Protein AF-A0A6A6ZDK9-F1 (afdb_monomer_lite)

Sequence (244 aa):
STIVAPPSGSQVYQTTAVPALPTQSGSIKDCGRYHLVVDGNTCNLVCLIYSITFSALCKLNTYVNNGCTNIWLKSSVCVGQVTAQAVSKDGSCGPKAEGAICMGSGVGSCCSVSGYCGNTVDHYSPGACYSGACTRSATSTLDGSCGPNAGGLTCNNPRFGLCCSIYGYCSNGTSFCGAGNYYSGACNADIGGPSITGKCGPLFQGNKTCAGTQFGACCSQYGYCGNGDDYCKGANCYSGFCTK

Structure (mmCIF, N/CA/C/O backbone):
data_AF-A0A6A6ZDK9-F1
#
_entry.id   AF-A0A6A6ZDK9-F1
#
loop_
_atom_site.group_PDB
_atom_site.id
_atom_site.type_symbol
_atom_site.label_atom_id
_atom_site.label_alt_id
_atom_site.label_comp_id
_atom_site.label_asym_id
_atom_site.label_entity_id
_atom_site.label_seq_id
_atom_site.pdbx_PDB_ins_code
_atom_site.Cartn_x
_atom_site.Cartn_y
_atom_site.Cartn_z
_atom_site.occupancy
_atom_site.B_iso_or_equiv
_atom_site.auth_seq_id
_atom_site.auth_comp_id
_atom_site.auth_asym_id
_atom_site.auth_atom_id
_atom_site.pdbx_PDB_model_num
ATOM 1 N N . SER A 1 1 ? -14.309 -26.736 1.813 1.00 36.84 1 SER A N 1
ATOM 2 C CA . SER A 1 1 ? -14.092 -25.502 2.590 1.00 36.84 1 SER A CA 1
ATOM 3 C C . SER A 1 1 ? -12.619 -25.373 2.903 1.00 36.84 1 SER A C 1
ATOM 5 O O . SER A 1 1 ? -12.088 -26.222 3.606 1.00 36.84 1 SER A O 1
ATOM 7 N N . THR A 1 2 ? -11.938 -24.395 2.313 1.00 27.28 2 THR A N 1
ATOM 8 C CA . THR A 1 2 ? -10.495 -24.206 2.509 1.00 27.28 2 THR A CA 1
ATOM 9 C C . THR A 1 2 ? -10.279 -23.486 3.833 1.00 27.28 2 THR A C 1
ATOM 11 O O . THR A 1 2 ? -10.649 -22.325 3.980 1.00 27.28 2 THR A O 1
ATOM 14 N N . ILE A 1 3 ? -9.741 -24.202 4.816 1.00 31.94 3 ILE A N 1
ATOM 15 C CA . ILE A 1 3 ? -9.418 -23.662 6.135 1.00 31.94 3 ILE A CA 1
ATOM 16 C C . ILE A 1 3 ? -8.044 -23.001 5.999 1.00 31.94 3 ILE A C 1
ATOM 18 O O . ILE A 1 3 ? -7.025 -23.686 5.957 1.00 31.94 3 ILE A O 1
ATOM 22 N N . VAL A 1 4 ? -8.014 -21.679 5.841 1.00 31.92 4 VAL A N 1
ATOM 23 C CA . VAL A 1 4 ? -6.762 -20.915 5.884 1.00 31.92 4 VAL A CA 1
ATOM 24 C C . VAL A 1 4 ? -6.457 -20.656 7.355 1.00 31.92 4 VAL A C 1
ATOM 26 O O . VAL A 1 4 ? -7.205 -19.947 8.025 1.00 31.92 4 VAL A O 1
ATOM 29 N N . ALA A 1 5 ? -5.397 -21.276 7.874 1.00 28.41 5 ALA A N 1
ATOM 30 C CA . ALA A 1 5 ? -4.905 -20.985 9.216 1.00 28.41 5 ALA A CA 1
ATOM 31 C C . ALA A 1 5 ? -4.478 -19.503 9.303 1.00 28.41 5 ALA A C 1
ATOM 33 O O . ALA A 1 5 ? -3.859 -19.000 8.359 1.00 28.41 5 ALA A O 1
ATOM 34 N N . PRO A 1 6 ? -4.791 -18.787 10.399 1.00 35.41 6 PRO A N 1
ATOM 35 C CA . PRO A 1 6 ? -4.375 -17.402 10.548 1.00 35.41 6 PRO A CA 1
ATOM 36 C C . PRO A 1 6 ? -2.848 -17.320 10.724 1.00 35.41 6 PRO A C 1
ATOM 38 O O . PRO A 1 6 ? -2.261 -18.179 11.384 1.00 35.41 6 PRO A O 1
ATOM 41 N N . PRO A 1 7 ? -2.180 -16.297 10.159 1.00 36.22 7 PRO A N 1
ATOM 42 C CA . PRO A 1 7 ? -0.762 -16.066 10.405 1.00 36.22 7 PRO A CA 1
ATOM 43 C C . PRO A 1 7 ? -0.541 -15.746 11.891 1.00 36.22 7 PRO A C 1
ATOM 45 O O . PRO A 1 7 ? -1.196 -14.860 12.436 1.00 36.22 7 PRO A O 1
ATOM 48 N N . SER A 1 8 ? 0.395 -16.449 12.537 1.00 34.38 8 SER A N 1
ATOM 49 C CA . SER A 1 8 ? 0.760 -16.325 13.963 1.00 34.38 8 SER A CA 1
ATOM 50 C C . SER A 1 8 ? 1.490 -15.020 14.334 1.00 34.38 8 SER A C 1
ATOM 52 O O . SER A 1 8 ? 2.360 -15.016 15.201 1.00 34.38 8 SER A O 1
ATOM 54 N N . GLY A 1 9 ? 1.160 -13.902 13.688 1.00 45.41 9 GLY A N 1
ATOM 55 C CA . GLY A 1 9 ? 1.644 -12.570 14.045 1.00 45.41 9 GLY A CA 1
ATOM 56 C C . GLY A 1 9 ? 0.498 -11.721 14.585 1.00 45.41 9 GLY A C 1
ATOM 57 O O . GLY A 1 9 ? -0.571 -11.675 13.977 1.00 45.41 9 GLY A O 1
ATOM 58 N N . SER A 1 10 ? 0.713 -11.031 15.707 1.00 53.19 10 SER A N 1
ATOM 59 C CA . SER A 1 10 ? -0.213 -9.992 16.173 1.00 53.19 10 SER A CA 1
ATOM 60 C C . SER A 1 10 ? -0.356 -8.946 15.061 1.00 53.19 10 SER A C 1
ATOM 62 O O . SER A 1 10 ? 0.631 -8.321 14.673 1.00 53.19 10 SER A O 1
ATOM 64 N N . GLN A 1 11 ? -1.544 -8.813 14.466 1.00 62.31 11 GLN A N 1
ATOM 65 C CA . GLN A 1 11 ? -1.753 -7.873 13.364 1.00 62.31 11 GLN A CA 1
ATOM 66 C C . GLN A 1 11 ? -1.730 -6.447 13.914 1.00 62.31 11 GLN A C 1
ATOM 68 O O . GLN A 1 11 ? -2.644 -6.037 14.626 1.00 62.31 11 GLN A O 1
ATOM 73 N N . VAL A 1 12 ? -0.672 -5.701 13.595 1.00 68.19 12 VAL A N 1
ATOM 74 C CA . VAL A 1 12 ? -0.494 -4.320 14.054 1.00 68.19 12 VAL A CA 1
ATOM 75 C C . VAL A 1 12 ? -1.119 -3.362 13.046 1.00 68.19 12 VAL A C 1
ATOM 77 O O . VAL A 1 12 ? -0.741 -3.343 11.873 1.00 68.19 12 VAL A O 1
ATOM 80 N N . TYR A 1 13 ? -2.058 -2.538 13.507 1.00 76.00 13 TYR A N 1
ATOM 81 C CA . TYR A 1 13 ? -2.690 -1.509 12.686 1.00 76.00 13 TYR A CA 1
ATOM 82 C C . TYR A 1 13 ? -2.127 -0.138 13.044 1.00 76.00 13 TYR A C 1
ATOM 84 O O . TYR A 1 13 ? -2.290 0.328 14.168 1.00 76.00 13 TYR A O 1
ATOM 92 N N . GLN A 1 14 ? -1.467 0.501 12.076 1.00 69.38 14 GLN A N 1
ATOM 93 C CA . GLN A 1 14 ? -0.715 1.743 12.293 1.00 69.38 14 GLN A CA 1
ATOM 94 C C . GLN A 1 14 ? -1.499 3.015 11.947 1.00 69.38 14 GLN A C 1
ATOM 96 O O . GLN A 1 14 ? -1.061 4.125 12.240 1.00 69.38 14 GLN A O 1
ATOM 101 N N . THR A 1 15 ? -2.642 2.880 11.285 1.00 70.94 15 THR A N 1
ATOM 102 C CA . THR A 1 15 ? -3.484 4.000 10.857 1.00 70.94 15 THR A CA 1
ATOM 103 C C . THR A 1 15 ? -4.942 3.611 10.984 1.00 70.94 15 THR A C 1
ATOM 105 O O . THR A 1 15 ? -5.286 2.446 10.782 1.00 70.94 15 THR A O 1
ATOM 108 N N . THR A 1 16 ? -5.797 4.589 11.267 1.00 82.19 16 THR A N 1
ATOM 109 C CA . THR A 1 16 ? -7.246 4.395 11.243 1.00 82.19 16 THR A CA 1
ATOM 110 C C . THR A 1 16 ? -7.692 4.020 9.831 1.00 82.19 16 THR A C 1
ATOM 112 O O . THR A 1 16 ? -7.331 4.687 8.861 1.00 82.19 16 THR A O 1
ATOM 115 N N . ALA A 1 17 ? -8.467 2.948 9.712 1.00 82.62 17 ALA A N 1
ATOM 116 C CA . ALA A 1 17 ? -9.076 2.526 8.463 1.00 82.62 17 ALA A CA 1
ATOM 117 C C . ALA A 1 17 ? -10.326 3.360 8.155 1.00 82.62 17 ALA A C 1
ATOM 119 O O . ALA A 1 17 ? -11.018 3.837 9.055 1.00 82.62 17 ALA A O 1
ATOM 120 N N . VAL A 1 18 ? -10.651 3.487 6.869 1.00 85.94 18 VAL A N 1
ATOM 121 C CA . VAL A 1 18 ? -11.954 3.994 6.426 1.00 85.94 18 VAL A CA 1
ATOM 122 C C . VAL A 1 18 ? -12.875 2.787 6.228 1.00 85.94 18 VAL A C 1
ATOM 124 O O . VAL A 1 18 ? -12.494 1.853 5.518 1.00 85.94 18 VAL A O 1
ATOM 127 N N . PRO A 1 19 ? -14.055 2.743 6.865 1.00 87.50 19 PRO A N 1
ATOM 128 C CA . PRO A 1 19 ? -14.978 1.631 6.694 1.00 87.50 19 PRO A CA 1
ATOM 129 C C . PRO A 1 19 ? -15.592 1.656 5.286 1.00 87.50 19 PRO A C 1
ATOM 131 O O . PRO A 1 19 ? -15.924 2.717 4.763 1.00 87.50 19 PRO A O 1
ATOM 134 N N . ALA A 1 20 ? -15.756 0.482 4.668 1.00 81.62 20 ALA A N 1
ATOM 135 C CA . ALA A 1 20 ? -16.312 0.369 3.315 1.00 81.62 20 ALA A CA 1
ATOM 136 C C . ALA A 1 20 ? -17.826 0.650 3.264 1.00 81.62 20 ALA A C 1
ATOM 138 O O . ALA A 1 20 ? -18.348 1.060 2.232 1.00 81.62 20 ALA A O 1
ATOM 139 N N . LEU A 1 21 ? -18.525 0.424 4.380 1.00 88.69 21 LEU A N 1
ATOM 140 C CA . LEU A 1 21 ? -19.940 0.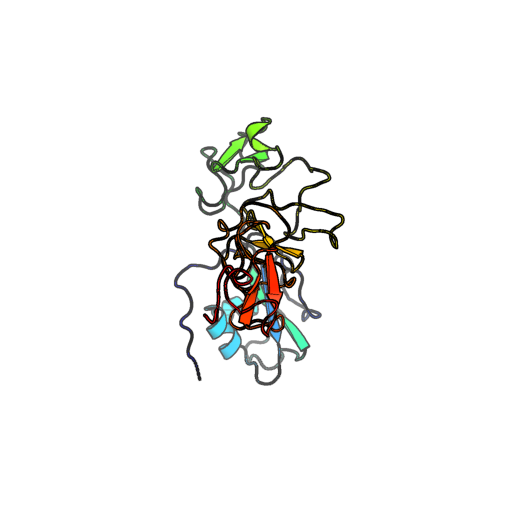735 4.586 1.00 88.69 21 LEU A CA 1
ATOM 141 C C . LEU A 1 21 ? -20.115 1.474 5.917 1.00 88.69 21 LEU A C 1
ATOM 143 O O . LEU A 1 21 ? -19.208 1.425 6.749 1.00 88.69 21 LEU A O 1
ATOM 147 N N . PRO A 1 22 ? -21.269 2.119 6.163 1.00 92.25 22 PRO A N 1
ATOM 148 C CA . PRO A 1 22 ? -21.540 2.747 7.449 1.00 92.25 22 PRO A CA 1
ATOM 149 C C . PRO A 1 22 ? -21.281 1.792 8.618 1.00 92.25 22 PRO A C 1
ATOM 151 O O . PRO A 1 22 ? -21.601 0.599 8.565 1.00 92.25 22 PRO A O 1
ATOM 154 N N . THR A 1 23 ? -20.676 2.319 9.677 1.00 92.81 23 THR A N 1
ATOM 155 C CA . THR A 1 23 ? -20.479 1.575 10.917 1.00 92.81 23 THR A CA 1
ATOM 156 C C . THR A 1 23 ? -21.742 1.633 11.761 1.00 92.81 23 THR A C 1
ATOM 158 O O . THR A 1 23 ? -22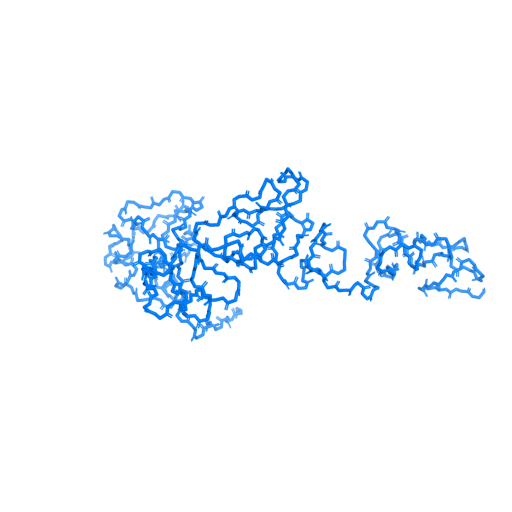.495 2.610 11.732 1.00 92.81 23 THR A O 1
ATOM 161 N N . GLN A 1 24 ? -21.981 0.579 12.537 1.00 87.38 24 GLN A N 1
ATOM 162 C CA . GLN A 1 24 ? -22.938 0.662 13.635 1.00 87.38 24 GLN A CA 1
ATOM 163 C C . GLN A 1 24 ? -22.488 1.709 14.654 1.00 87.38 24 GLN A C 1
ATOM 165 O O . GLN A 1 24 ? -21.289 1.947 14.843 1.00 87.38 24 GLN A O 1
ATOM 170 N N . SER A 1 25 ? -23.458 2.303 15.353 1.00 90.25 25 SER A N 1
ATOM 171 C CA . SER A 1 25 ? -23.170 3.141 16.516 1.00 90.25 25 SER A CA 1
ATOM 172 C C . SER A 1 25 ? -22.254 2.395 17.494 1.00 90.25 25 SER A C 1
ATOM 174 O O . SER A 1 25 ? -22.304 1.175 17.600 1.00 90.25 25 SER A O 1
ATOM 176 N N . GLY A 1 26 ? -21.379 3.115 18.194 1.00 90.44 26 GLY A N 1
ATOM 177 C CA . GLY A 1 26 ? -20.489 2.508 19.190 1.00 90.44 26 GLY A CA 1
ATOM 178 C C . GLY A 1 26 ? -19.212 1.856 18.647 1.00 90.44 26 GLY A C 1
ATOM 179 O O . GLY A 1 26 ? -18.406 1.388 19.448 1.00 90.44 26 GLY A O 1
ATOM 180 N N . SER A 1 27 ? -18.968 1.852 17.332 1.00 94.19 27 SER A N 1
ATOM 181 C CA . SER A 1 27 ? -17.625 1.555 16.807 1.00 94.19 27 SER A CA 1
ATOM 182 C C . SER A 1 27 ? -16.612 2.593 17.304 1.00 94.19 27 SER A C 1
ATOM 184 O O . SER A 1 27 ? -16.887 3.796 17.284 1.00 94.19 27 SER A O 1
ATOM 186 N N . ILE A 1 28 ? -15.425 2.143 17.713 1.00 93.38 28 ILE A N 1
ATOM 187 C CA . ILE A 1 28 ? -14.327 3.037 18.104 1.00 93.38 28 ILE A CA 1
ATOM 188 C C . ILE A 1 28 ? -13.872 3.927 16.936 1.00 93.38 28 ILE A C 1
ATOM 190 O O . ILE A 1 28 ? -13.991 3.558 15.764 1.00 93.38 28 ILE A O 1
ATOM 194 N N . LYS A 1 29 ? -13.333 5.111 17.259 1.00 89.44 29 LYS A N 1
ATOM 195 C CA . LYS A 1 29 ? -12.853 6.079 16.256 1.00 89.44 29 LYS A CA 1
ATOM 196 C C . LYS A 1 29 ? -11.516 5.671 15.643 1.00 89.44 29 LYS A C 1
ATOM 198 O O . LYS A 1 29 ? -11.285 5.904 14.465 1.00 89.44 29 LYS A O 1
ATOM 203 N N . ASP A 1 30 ? -10.644 5.067 16.434 1.00 89.56 30 ASP A N 1
ATOM 204 C CA . ASP A 1 30 ? -9.304 4.603 16.083 1.00 89.56 30 ASP A CA 1
ATOM 205 C C . ASP A 1 30 ? -9.319 3.128 15.662 1.00 89.56 30 ASP A C 1
ATOM 207 O O . ASP A 1 30 ? -8.475 2.326 16.057 1.00 89.56 30 ASP A O 1
ATOM 211 N N . CYS A 1 31 ? -10.304 2.751 14.847 1.00 91.94 31 CYS A N 1
ATOM 212 C CA . CYS A 1 31 ? -10.354 1.415 14.284 1.00 91.94 31 CYS A CA 1
ATOM 213 C C . CYS A 1 31 ? -9.317 1.261 13.167 1.00 91.94 31 CYS A C 1
ATOM 215 O O . CYS A 1 31 ? -9.397 1.925 12.138 1.00 91.94 31 CYS A O 1
ATOM 217 N N . GLY A 1 32 ? -8.362 0.359 13.349 1.00 89.31 32 GLY A N 1
ATOM 218 C CA . GLY A 1 32 ? -7.336 0.022 12.371 1.00 89.31 32 GLY A CA 1
ATOM 219 C C . GLY A 1 32 ? -7.781 -0.989 11.311 1.00 89.31 32 GLY A C 1
ATOM 220 O O . GLY A 1 32 ? -7.164 -1.074 10.250 1.00 89.31 32 GLY A O 1
ATOM 221 N N . ARG A 1 33 ? -8.863 -1.741 11.562 1.00 91.12 33 ARG A N 1
ATOM 222 C CA . ARG A 1 33 ? -9.447 -2.666 10.582 1.00 91.12 33 ARG A CA 1
ATOM 223 C C . ARG A 1 33 ? -10.939 -2.864 10.776 1.00 91.12 33 ARG A C 1
ATOM 225 O O . ARG A 1 33 ? -11.385 -3.224 11.862 1.00 91.12 33 ARG A O 1
ATOM 232 N N . TYR A 1 34 ? -11.679 -2.743 9.678 1.00 93.38 34 TYR A N 1
ATOM 233 C CA . TYR A 1 34 ? -13.098 -3.067 9.612 1.00 93.38 34 TYR A CA 1
ATOM 234 C C . TYR A 1 34 ? -13.346 -4.416 8.936 1.00 93.38 34 TYR A C 1
ATOM 236 O O . TYR A 1 34 ? -12.640 -4.807 8.005 1.00 93.38 34 TYR A O 1
ATOM 244 N N . HIS A 1 35 ? -14.387 -5.100 9.394 1.00 93.31 35 HIS A N 1
ATOM 245 C CA . HIS A 1 35 ? -14.996 -6.241 8.733 1.00 93.31 35 HIS A CA 1
ATOM 246 C C . HIS A 1 35 ? -16.348 -5.834 8.147 1.00 93.31 35 HIS A C 1
ATOM 248 O O . HIS A 1 35 ? -17.165 -5.229 8.842 1.00 93.31 35 HIS A O 1
ATOM 254 N N . LEU A 1 36 ? -16.576 -6.177 6.881 1.00 93.50 36 LEU A N 1
ATOM 255 C CA . LEU A 1 36 ? -17.849 -5.974 6.200 1.00 93.50 36 LEU A CA 1
ATOM 256 C C . LEU A 1 36 ? -18.816 -7.100 6.578 1.00 93.50 36 LEU A C 1
ATOM 258 O O . LEU A 1 36 ? -18.589 -8.246 6.202 1.00 93.50 36 LEU A O 1
ATOM 262 N N . VAL A 1 37 ? -19.901 -6.762 7.270 1.00 92.19 37 VAL A N 1
ATOM 263 C CA . VAL A 1 37 ? -20.923 -7.724 7.687 1.00 92.19 37 VAL A CA 1
ATOM 264 C C . VAL A 1 37 ? -21.805 -8.098 6.496 1.00 92.19 37 VAL A C 1
ATOM 266 O O . VAL A 1 37 ? -22.558 -7.269 5.970 1.00 92.19 37 VAL A O 1
ATOM 269 N N . VAL A 1 38 ? -21.730 -9.365 6.095 1.00 90.88 38 VAL A N 1
ATOM 270 C CA . VAL A 1 38 ? -22.559 -9.979 5.048 1.00 90.88 38 VAL A CA 1
ATOM 271 C C . VAL A 1 38 ? -23.522 -11.013 5.635 1.00 90.88 38 VAL A C 1
ATOM 273 O O . VAL A 1 38 ? -23.449 -11.350 6.819 1.00 90.88 38 VAL A O 1
ATOM 276 N N . ASP A 1 39 ? -24.446 -11.504 4.808 1.00 90.94 39 ASP A N 1
ATOM 277 C CA . ASP A 1 39 ? -25.413 -12.519 5.227 1.00 90.94 39 ASP A CA 1
ATOM 278 C C . ASP A 1 39 ? -24.716 -13.788 5.749 1.00 90.94 39 ASP A C 1
ATOM 280 O O . ASP A 1 39 ? -23.690 -14.220 5.219 1.00 90.94 39 ASP A O 1
ATOM 284 N N . GLY A 1 40 ? -25.240 -14.345 6.841 1.00 86.31 40 GLY A N 1
ATOM 285 C CA . GLY A 1 40 ? -24.643 -15.484 7.546 1.00 86.31 40 GLY A CA 1
ATOM 286 C C . GLY A 1 40 ? -23.453 -15.162 8.465 1.00 86.31 40 GLY A C 1
ATOM 287 O O . GLY A 1 40 ? -22.907 -16.074 9.090 1.00 86.31 40 GLY A O 1
ATOM 288 N N . ASN A 1 41 ? -23.028 -13.900 8.601 1.00 89.81 41 ASN A N 1
ATOM 289 C CA . ASN A 1 41 ? -22.027 -13.540 9.608 1.00 89.81 41 ASN A CA 1
ATOM 290 C C . ASN A 1 41 ? -22.599 -13.594 11.028 1.00 89.81 41 ASN A C 1
ATOM 292 O O . ASN A 1 41 ? -23.675 -13.083 11.318 1.00 89.81 41 ASN A O 1
ATOM 296 N N . THR A 1 42 ? -21.817 -14.176 11.933 1.00 91.38 42 THR A N 1
ATOM 297 C CA . THR A 1 42 ? -22.049 -14.165 13.382 1.00 91.38 42 THR A CA 1
ATOM 298 C C . THR A 1 42 ? -20.815 -13.587 14.069 1.00 91.38 42 THR A C 1
ATOM 300 O O . THR A 1 42 ? -19.717 -13.679 13.517 1.00 91.38 42 THR A O 1
ATOM 303 N N . CYS A 1 43 ? -20.934 -13.034 15.282 1.00 91.44 43 CYS A N 1
ATOM 304 C CA . CYS A 1 43 ? -19.750 -12.518 15.988 1.00 91.44 43 CYS A CA 1
ATOM 305 C C . CYS A 1 43 ? -18.704 -13.600 16.202 1.00 91.44 43 CYS A C 1
ATOM 307 O O . CYS A 1 43 ? -17.525 -13.309 16.077 1.00 91.44 43 CYS A O 1
ATOM 309 N N . ASN A 1 44 ? -19.111 -14.845 16.464 1.00 89.69 44 ASN A N 1
ATOM 310 C CA . ASN A 1 44 ? -18.165 -15.948 16.615 1.00 89.69 44 ASN A CA 1
ATOM 311 C C . ASN A 1 44 ? -17.363 -16.178 15.332 1.00 89.69 44 ASN A C 1
ATOM 313 O O . ASN A 1 44 ? -16.147 -16.334 15.403 1.00 89.69 44 ASN A O 1
ATOM 317 N N . LEU A 1 45 ? -18.012 -16.138 14.163 1.00 90.38 45 LEU A N 1
ATOM 318 C CA . LEU A 1 45 ? -17.311 -16.242 12.884 1.00 90.38 45 LEU A CA 1
ATOM 319 C C . LEU A 1 45 ? -16.336 -15.073 12.685 1.00 90.38 45 LEU A C 1
ATOM 321 O O . LEU A 1 45 ? -15.185 -15.295 12.323 1.00 90.38 45 LEU A O 1
ATOM 325 N N . VAL A 1 46 ? -16.769 -13.842 12.968 1.00 91.25 46 VAL A N 1
ATOM 326 C CA . VAL A 1 46 ? -15.914 -12.648 12.871 1.00 91.25 46 VAL A CA 1
ATOM 327 C C . VAL A 1 46 ? -14.715 -12.764 13.819 1.00 91.25 46 VAL A C 1
ATOM 329 O O . VAL A 1 46 ? -13.573 -12.602 13.398 1.00 91.25 46 VAL A O 1
ATOM 332 N N . CYS A 1 47 ? -14.951 -13.115 15.082 1.00 90.44 47 CYS A N 1
ATOM 333 C CA . CYS A 1 47 ? -13.917 -13.344 16.086 1.00 90.44 47 CYS A CA 1
ATOM 334 C C . CYS A 1 47 ? -12.890 -14.388 15.635 1.00 90.44 47 CYS A C 1
ATOM 336 O O . CYS A 1 47 ? -11.693 -14.156 15.783 1.00 90.44 47 CYS A O 1
ATOM 338 N N . LEU A 1 48 ? -13.344 -15.495 15.039 1.00 88.12 48 LEU A N 1
ATOM 339 C CA . LEU A 1 48 ? -12.472 -16.542 14.503 1.00 88.12 48 LEU A CA 1
ATOM 340 C C . LEU A 1 48 ? -11.620 -16.052 13.326 1.00 88.12 48 LEU A C 1
ATOM 342 O O . LEU A 1 48 ? -10.431 -16.346 13.285 1.00 88.12 48 LEU A O 1
ATOM 346 N N . ILE A 1 49 ? -12.195 -15.284 12.394 1.00 85.81 49 ILE A N 1
ATOM 347 C CA . ILE A 1 49 ? -11.474 -14.756 11.221 1.00 85.81 49 ILE A CA 1
ATOM 348 C C . ILE A 1 49 ? -10.312 -13.844 11.638 1.00 85.81 49 ILE A C 1
ATOM 350 O O . ILE A 1 49 ? -9.254 -13.860 11.008 1.00 85.81 49 ILE A O 1
ATOM 354 N N . TYR A 1 50 ? -10.510 -13.038 12.682 1.00 86.56 50 TYR A N 1
ATOM 355 C CA . TYR A 1 50 ? -9.534 -12.037 13.123 1.00 86.56 50 TYR A CA 1
ATOM 356 C C . TYR A 1 50 ? -8.752 -12.442 14.373 1.00 86.56 50 TYR A C 1
ATOM 358 O O . TYR A 1 50 ? -7.957 -11.645 14.866 1.00 86.56 50 TYR A O 1
ATOM 366 N N . SER A 1 51 ? -8.957 -13.660 14.879 1.00 86.56 51 SER A N 1
ATOM 367 C CA . SER A 1 51 ? -8.331 -14.158 16.109 1.00 86.56 51 SER A CA 1
ATOM 368 C C . SER A 1 51 ? -8.518 -13.217 17.312 1.00 86.56 51 SER A C 1
ATOM 370 O O . SER A 1 51 ? -7.601 -13.027 18.110 1.00 86.56 51 SER A O 1
ATOM 372 N N . ILE A 1 52 ? -9.706 -12.619 17.455 1.00 89.19 52 ILE A N 1
ATOM 373 C CA . ILE A 1 52 ? -10.065 -11.739 18.579 1.00 89.19 52 ILE A CA 1
ATOM 374 C C . ILE A 1 52 ? -11.099 -12.405 19.484 1.00 89.19 52 ILE A C 1
ATOM 376 O O . ILE A 1 52 ? -11.924 -13.199 19.036 1.00 89.19 52 ILE A O 1
ATOM 380 N N . THR A 1 53 ? -11.103 -12.059 20.771 1.00 92.56 53 THR A N 1
ATOM 381 C CA . THR A 1 53 ? -12.153 -12.531 21.684 1.00 92.56 53 THR A CA 1
ATOM 382 C C . THR A 1 53 ? -13.455 -11.769 21.450 1.00 92.56 53 THR A C 1
ATOM 384 O O . THR A 1 53 ? -13.447 -10.618 21.011 1.00 92.56 53 THR A O 1
ATOM 387 N N . PHE A 1 54 ? -14.590 -12.372 21.804 1.00 92.88 54 PHE A N 1
ATOM 388 C CA . PHE A 1 54 ? -15.877 -11.674 21.758 1.00 92.88 54 PHE A CA 1
ATOM 389 C C . PHE A 1 54 ? -15.887 -10.426 22.654 1.00 92.88 54 PHE A C 1
ATOM 391 O O . PHE A 1 54 ? -16.372 -9.372 22.256 1.00 92.88 54 PHE A O 1
ATOM 398 N N . SER A 1 55 ? -15.241 -10.500 23.822 1.00 92.31 55 SER A N 1
ATOM 399 C CA . SER A 1 55 ? -15.051 -9.332 24.688 1.00 92.31 55 SER A CA 1
ATOM 400 C C . SER A 1 55 ? -14.268 -8.216 23.989 1.00 92.31 55 SER A C 1
ATOM 402 O O . SER A 1 55 ? -14.643 -7.051 24.104 1.00 92.31 55 SER A O 1
ATOM 404 N N . ALA A 1 56 ? -13.213 -8.546 23.235 1.00 92.00 56 ALA A N 1
ATOM 405 C CA . ALA A 1 56 ? -12.497 -7.562 22.430 1.00 92.00 56 ALA A CA 1
ATOM 406 C C . ALA A 1 56 ? -13.401 -6.973 21.337 1.00 92.00 56 ALA A C 1
ATOM 408 O O . ALA A 1 56 ? -13.452 -5.756 21.199 1.00 92.00 56 ALA A O 1
ATOM 409 N N . LEU A 1 57 ? -14.179 -7.796 20.628 1.00 94.06 57 LEU A N 1
ATOM 410 C CA . LEU A 1 57 ? -15.122 -7.314 19.615 1.00 94.06 57 LEU A CA 1
ATOM 411 C C . LEU A 1 57 ? -16.149 -6.324 20.198 1.00 94.06 57 LEU A C 1
ATOM 413 O O . LEU A 1 57 ? -16.364 -5.267 19.607 1.00 94.06 57 LEU A O 1
ATOM 417 N N . CYS A 1 58 ? -16.729 -6.615 21.367 1.00 94.00 58 CYS A N 1
ATOM 418 C CA . CYS A 1 58 ? -17.657 -5.703 22.046 1.00 94.00 58 CYS A CA 1
ATOM 419 C C . CYS A 1 58 ? -16.968 -4.425 22.549 1.00 94.00 58 CYS A C 1
ATOM 421 O O . CYS A 1 58 ? -17.564 -3.353 22.511 1.00 94.00 58 CYS A O 1
ATOM 423 N N . LYS A 1 59 ? -15.700 -4.493 22.982 1.00 94.38 59 LYS A N 1
ATOM 424 C CA . LYS A 1 59 ? -14.921 -3.289 23.334 1.00 94.38 59 LYS A CA 1
ATOM 425 C C . LYS A 1 59 ? -14.694 -2.380 22.126 1.00 94.38 59 LYS A C 1
ATOM 427 O O . LYS A 1 59 ? -14.746 -1.164 22.263 1.00 94.38 59 LYS A O 1
ATOM 432 N N . LEU A 1 60 ? -14.454 -2.972 20.958 1.00 94.69 60 LEU A N 1
ATOM 433 C CA . LEU A 1 60 ? -14.262 -2.247 19.701 1.00 94.69 60 LEU A CA 1
ATOM 434 C C . LEU A 1 60 ? -15.583 -1.715 19.117 1.00 94.69 60 LEU A C 1
ATOM 436 O O . LEU A 1 60 ? -15.558 -0.793 18.303 1.00 94.69 60 LEU A O 1
ATOM 440 N N . ASN A 1 61 ? -16.724 -2.289 19.516 1.00 95.19 61 ASN A N 1
ATOM 441 C CA . ASN A 1 61 ? -18.058 -1.961 19.011 1.00 95.19 61 ASN A CA 1
ATOM 442 C C . ASN A 1 61 ? -19.083 -1.992 20.154 1.00 95.19 61 ASN A C 1
ATOM 444 O O . ASN A 1 61 ? -19.778 -2.987 20.355 1.00 95.19 61 ASN A O 1
ATOM 448 N N . THR A 1 62 ? -19.202 -0.898 20.900 1.00 94.88 62 THR A N 1
ATOM 449 C CA . THR A 1 62 ? -19.929 -0.854 22.182 1.00 94.88 62 THR A CA 1
ATOM 450 C C . THR A 1 62 ? -21.441 -1.037 22.077 1.00 94.88 62 THR A C 1
ATOM 452 O O . THR A 1 62 ? -22.092 -1.300 23.085 1.00 94.88 62 THR A O 1
ATOM 455 N N . TYR A 1 63 ? -22.016 -0.920 20.877 1.00 93.62 63 TYR A N 1
ATOM 456 C CA . TYR A 1 63 ? -23.428 -1.222 20.649 1.00 93.62 63 TYR A CA 1
ATOM 457 C C . TYR A 1 63 ? -23.691 -2.721 20.498 1.00 93.62 63 TYR A C 1
ATOM 459 O O . TYR A 1 63 ? -24.818 -3.152 20.722 1.00 93.62 63 TYR A O 1
ATOM 467 N N . VAL A 1 64 ? -22.684 -3.531 20.147 1.00 93.56 64 VAL A N 1
ATOM 468 C CA . VAL A 1 64 ? -22.842 -4.987 20.024 1.00 93.56 64 VAL A CA 1
ATOM 469 C C . VAL A 1 64 ? -23.168 -5.567 21.397 1.00 93.56 64 VAL A C 1
ATOM 471 O O . VAL A 1 64 ? -22.411 -5.415 22.355 1.00 93.56 64 VAL A O 1
ATOM 474 N N . ASN A 1 65 ? -24.323 -6.221 21.497 1.00 90.31 65 ASN A N 1
ATOM 475 C CA . ASN A 1 65 ? -24.805 -6.769 22.758 1.00 90.31 65 ASN A CA 1
ATOM 476 C C . ASN A 1 65 ? -24.113 -8.099 23.094 1.00 90.31 65 ASN A C 1
ATOM 478 O O . ASN A 1 65 ? -23.547 -8.757 22.223 1.00 90.31 65 ASN A O 1
ATOM 482 N N . ASN A 1 66 ? -24.218 -8.545 24.350 1.00 88.62 66 ASN A N 1
ATOM 483 C CA . ASN A 1 66 ? -23.613 -9.807 24.802 1.00 88.62 66 ASN A CA 1
ATOM 484 C C . ASN A 1 66 ? -24.144 -11.060 24.081 1.00 88.62 66 ASN A C 1
ATOM 486 O O . ASN A 1 66 ? -23.496 -12.100 24.130 1.00 88.62 66 ASN A O 1
ATOM 490 N N . GLY A 1 67 ? -25.311 -10.980 23.437 1.00 85.81 67 GLY A N 1
ATOM 491 C CA . GLY A 1 67 ? -25.883 -12.079 22.659 1.00 85.81 67 GLY A CA 1
ATOM 492 C C . GLY A 1 67 ? -25.429 -12.114 21.197 1.00 85.81 67 GLY A C 1
ATOM 493 O O . GLY A 1 67 ? -25.807 -13.038 20.485 1.00 85.81 67 GLY A O 1
ATOM 494 N N . CYS A 1 68 ? -24.669 -11.117 20.728 1.00 87.62 68 CYS A N 1
ATOM 495 C CA . CYS A 1 68 ? -24.396 -10.880 19.309 1.00 87.62 68 CYS A CA 1
ATOM 496 C C . CYS A 1 68 ? -25.652 -10.974 18.410 1.00 87.62 68 CYS A C 1
ATOM 498 O O . CYS A 1 68 ? -25.625 -11.508 17.302 1.00 87.62 68 CYS A O 1
ATOM 500 N N . THR A 1 69 ? -26.794 -10.473 18.874 1.00 89.62 69 THR A N 1
ATOM 501 C CA . THR A 1 69 ? -28.044 -10.554 18.092 1.00 89.62 69 THR A CA 1
ATOM 502 C C . THR A 1 69 ? -28.315 -9.311 17.255 1.00 89.62 69 THR A C 1
ATOM 504 O O . THR A 1 69 ? -29.329 -9.244 16.568 1.00 89.62 69 THR A O 1
ATOM 507 N N . ASN A 1 70 ? -27.438 -8.308 17.316 1.00 90.25 70 ASN A N 1
ATOM 508 C CA . ASN A 1 70 ? -27.722 -6.971 16.805 1.00 90.25 70 ASN A CA 1
ATOM 509 C C . ASN A 1 70 ? -26.677 -6.423 15.828 1.00 90.25 70 ASN A C 1
ATOM 511 O O . ASN A 1 70 ? -26.679 -5.220 15.580 1.00 90.25 70 ASN A O 1
ATOM 515 N N . ILE A 1 71 ? -25.823 -7.274 15.246 1.00 90.94 71 ILE A N 1
ATOM 516 C CA . ILE A 1 71 ? -24.950 -6.835 14.154 1.00 90.94 71 ILE A CA 1
ATOM 517 C C . ILE A 1 71 ? -25.781 -6.605 12.882 1.00 90.94 71 ILE A C 1
ATOM 519 O O . ILE A 1 71 ? -26.526 -7.472 12.435 1.00 90.94 71 ILE A O 1
ATOM 523 N N . TRP A 1 72 ? -25.686 -5.415 12.302 1.00 88.56 72 TRP A N 1
ATOM 524 C CA . TRP A 1 72 ? -26.431 -5.017 11.113 1.00 88.56 72 TRP A CA 1
ATOM 525 C C . TRP A 1 72 ? -25.783 -5.589 9.854 1.00 88.56 72 TRP A C 1
ATOM 527 O O . TRP A 1 72 ? -24.585 -5.412 9.621 1.00 88.56 72 TRP A O 1
ATOM 537 N N . LEU A 1 73 ? -26.587 -6.215 8.997 1.00 89.12 73 LEU A N 1
ATOM 538 C CA . LEU A 1 73 ? -26.178 -6.543 7.633 1.00 89.12 73 LEU A CA 1
ATOM 539 C C . LEU A 1 73 ? -25.803 -5.272 6.867 1.00 89.12 73 LEU A C 1
ATOM 541 O O . LEU A 1 73 ? -26.370 -4.206 7.110 1.00 89.12 73 LEU A O 1
ATOM 545 N N . LYS A 1 74 ? -24.872 -5.396 5.912 1.00 84.75 74 LYS A N 1
ATOM 546 C CA . LYS A 1 74 ? -24.387 -4.263 5.104 1.00 84.75 74 LYS A CA 1
ATOM 547 C C . LYS A 1 74 ? -23.831 -3.125 5.977 1.00 84.75 74 LYS A C 1
ATOM 549 O O . LYS A 1 74 ? -23.957 -1.952 5.633 1.00 84.75 74 LYS A O 1
ATOM 554 N N . SER A 1 75 ? -23.204 -3.476 7.098 1.00 92.00 75 SER A N 1
ATOM 555 C CA . SER A 1 75 ? -22.477 -2.538 7.956 1.00 92.00 75 SER A CA 1
ATOM 556 C C . SER A 1 75 ? -21.019 -2.958 8.107 1.00 92.00 75 SER A C 1
ATOM 558 O O . SER A 1 75 ? -20.641 -4.076 7.758 1.00 92.00 75 SER A O 1
ATOM 560 N N . SER A 1 76 ? -20.184 -2.047 8.599 1.00 93.81 76 SER A N 1
ATOM 561 C CA . SER A 1 76 ? -18.804 -2.345 8.985 1.00 93.81 76 SER A CA 1
ATOM 562 C C . SER A 1 76 ? -18.664 -2.415 10.508 1.00 93.81 76 SER A C 1
ATOM 564 O O . SER A 1 76 ? -19.143 -1.529 11.215 1.00 93.81 76 SER A O 1
ATOM 566 N N . VAL A 1 77 ? -17.987 -3.449 11.013 1.00 95.06 77 VAL A N 1
ATOM 567 C CA . VAL A 1 77 ? -17.655 -3.611 12.441 1.00 95.06 77 VAL A CA 1
ATOM 568 C C . VAL A 1 77 ? -16.149 -3.562 12.641 1.00 95.06 77 VAL A C 1
ATOM 570 O O . VAL A 1 77 ? -15.390 -4.100 11.835 1.00 95.06 77 VAL A O 1
ATOM 573 N N . CYS A 1 78 ? -15.702 -2.892 13.695 1.00 95.56 78 CYS A N 1
ATOM 574 C CA . CYS A 1 78 ? -14.290 -2.796 14.011 1.00 95.56 78 CYS A CA 1
ATOM 575 C C . CYS A 1 78 ? -13.759 -4.127 14.549 1.00 95.56 78 CYS A C 1
ATOM 577 O O . CYS A 1 78 ? -14.322 -4.697 15.479 1.00 95.56 78 CYS A O 1
ATOM 579 N N . VAL A 1 79 ? -12.661 -4.620 13.988 1.00 94.44 79 VAL A N 1
ATOM 580 C CA . VAL A 1 79 ? -12.046 -5.904 14.373 1.00 94.44 79 VAL A CA 1
ATOM 581 C C . VAL A 1 79 ? -10.586 -5.759 14.791 1.00 94.44 79 VAL A C 1
ATOM 583 O O . VAL A 1 79 ? -9.924 -6.740 15.113 1.00 94.44 79 VAL A O 1
ATOM 586 N N . GLY A 1 80 ? -10.081 -4.529 14.822 1.00 91.12 80 GLY A N 1
ATOM 587 C CA . GLY A 1 80 ? -8.760 -4.221 15.341 1.00 91.12 80 GLY A CA 1
ATOM 588 C C . GLY A 1 80 ? -8.611 -2.734 15.599 1.00 91.12 80 GLY A C 1
ATOM 589 O O . GLY A 1 80 ? -8.900 -1.929 14.718 1.00 91.12 80 GLY A O 1
ATOM 590 N N . GLN A 1 81 ? -8.170 -2.372 16.800 1.00 90.38 81 GLN A N 1
ATOM 591 C CA . GLN A 1 81 ? -7.825 -0.997 17.156 1.00 90.38 81 GLN A CA 1
ATOM 592 C C . GLN A 1 81 ? -6.447 -0.633 16.601 1.00 90.38 81 GLN A C 1
ATOM 594 O O . GLN A 1 81 ? -5.579 -1.496 16.449 1.00 90.38 81 GLN A O 1
ATOM 599 N N . VAL A 1 82 ? -6.232 0.651 16.326 1.00 83.75 82 VAL A N 1
ATOM 600 C CA . VAL A 1 82 ? -4.896 1.187 16.075 1.00 83.75 82 VAL A CA 1
ATOM 601 C C . VAL A 1 82 ? -4.032 0.941 17.309 1.00 83.75 82 VAL A C 1
ATOM 603 O O . VAL A 1 82 ? -4.369 1.344 18.419 1.00 83.75 82 VAL A O 1
ATOM 606 N N . THR A 1 83 ? -2.900 0.271 17.128 1.00 76.38 83 THR A N 1
ATOM 607 C CA . THR A 1 83 ? -1.913 0.173 18.203 1.00 76.38 83 THR A CA 1
ATOM 608 C C . THR A 1 83 ? -1.161 1.494 18.250 1.00 76.38 83 THR A C 1
ATOM 610 O O . THR A 1 83 ? -0.596 1.918 17.241 1.00 76.38 83 THR A O 1
ATOM 613 N N . ALA A 1 84 ? -1.179 2.171 19.401 1.00 66.38 84 ALA A N 1
ATOM 614 C CA . ALA A 1 84 ? -0.386 3.379 19.586 1.00 66.38 84 ALA A CA 1
ATOM 615 C C . ALA A 1 84 ? 1.087 3.034 19.335 1.00 66.38 84 ALA A C 1
ATOM 617 O O . ALA A 1 84 ? 1.671 2.215 20.045 1.00 66.38 84 ALA A O 1
ATOM 618 N N . GLN A 1 85 ? 1.662 3.619 18.285 1.00 71.12 85 GLN A N 1
ATOM 619 C CA . GLN A 1 85 ? 3.044 3.355 17.909 1.00 71.12 85 GLN A CA 1
ATOM 620 C C . GLN A 1 85 ? 3.966 3.847 19.016 1.00 71.12 85 GLN A C 1
ATOM 622 O O . GLN A 1 85 ? 3.871 5.001 19.441 1.00 71.12 85 GLN A O 1
ATOM 627 N N . ALA A 1 86 ? 4.856 2.972 19.484 1.00 83.81 86 ALA A N 1
ATOM 628 C CA . ALA A 1 86 ? 5.860 3.352 20.461 1.00 83.81 86 ALA A CA 1
ATOM 629 C C . ALA A 1 86 ? 6.697 4.511 19.903 1.00 83.81 86 ALA A C 1
ATOM 631 O O . ALA A 1 86 ? 7.200 4.445 18.781 1.00 83.81 86 ALA A O 1
ATOM 632 N N . VAL A 1 87 ? 6.840 5.584 20.680 1.00 89.69 87 VAL A N 1
ATOM 633 C CA . VAL A 1 87 ? 7.780 6.653 20.336 1.00 89.69 87 VAL A CA 1
ATOM 634 C C . VAL A 1 87 ? 9.190 6.104 20.509 1.00 89.69 87 VAL A C 1
ATOM 636 O O . VAL A 1 87 ? 9.518 5.534 21.553 1.00 89.69 87 VAL A O 1
ATOM 639 N N . SER A 1 88 ? 10.005 6.259 19.470 1.00 92.94 88 SER A N 1
ATOM 640 C CA . SER A 1 88 ? 11.390 5.808 19.461 1.00 92.94 88 SER A CA 1
ATOM 641 C C . SER A 1 88 ? 12.178 6.448 20.605 1.00 92.94 88 SER A C 1
ATOM 643 O O . SER A 1 88 ? 12.111 7.661 20.809 1.00 92.94 88 SER A O 1
ATOM 645 N N . LYS A 1 89 ? 12.922 5.625 21.351 1.00 91.81 89 LYS A N 1
ATOM 646 C CA . LYS A 1 89 ? 13.780 6.065 22.467 1.00 91.81 89 LYS A CA 1
ATOM 647 C C . LYS A 1 89 ? 15.261 6.089 22.099 1.00 91.81 89 LYS A C 1
ATOM 649 O O . LYS A 1 89 ? 16.019 6.856 22.676 1.00 91.81 89 LYS A O 1
ATOM 654 N N . ASP A 1 90 ? 15.660 5.235 21.167 1.00 92.56 90 ASP A N 1
ATOM 655 C CA . ASP A 1 90 ? 17.035 5.038 20.700 1.00 92.56 90 ASP A CA 1
ATOM 656 C C . ASP A 1 90 ? 17.268 5.619 19.294 1.00 92.56 90 ASP A C 1
ATOM 658 O O . ASP A 1 90 ? 18.367 5.526 18.754 1.00 92.56 90 ASP A O 1
ATOM 662 N N . GLY A 1 91 ? 16.234 6.205 18.685 1.00 92.81 91 GLY A N 1
ATOM 663 C CA . GLY A 1 91 ? 16.266 6.701 17.315 1.00 92.81 91 GLY A CA 1
ATOM 664 C C . GLY A 1 91 ? 15.985 5.630 16.259 1.00 92.81 91 GLY A C 1
ATOM 665 O O . GLY A 1 91 ? 15.961 5.969 15.081 1.00 92.81 91 GLY A O 1
ATOM 666 N N . SER A 1 92 ? 15.738 4.368 16.622 1.00 94.25 92 SER A N 1
ATOM 667 C CA . SER A 1 92 ? 15.307 3.327 15.680 1.00 94.25 92 SER A CA 1
ATOM 668 C C . SER A 1 92 ? 13.808 3.449 15.381 1.00 94.25 92 SER A C 1
ATOM 670 O O . SER A 1 92 ? 13.011 3.743 16.274 1.00 94.25 92 SER A O 1
ATOM 672 N N . CYS A 1 93 ? 13.390 3.219 14.136 1.00 91.56 93 CYS A N 1
ATOM 673 C CA . CYS A 1 93 ? 11.997 3.403 13.719 1.00 91.56 93 CYS A CA 1
ATOM 674 C C . CYS A 1 93 ? 11.559 2.459 12.597 1.00 91.56 93 CYS A C 1
ATOM 676 O O . CYS A 1 93 ? 12.362 1.750 11.984 1.00 91.56 93 CYS A O 1
ATOM 678 N N . GLY A 1 94 ? 10.257 2.470 12.308 1.00 84.62 94 GLY A N 1
ATOM 679 C CA . GLY A 1 94 ? 9.687 1.696 11.212 1.00 84.62 94 GLY A CA 1
ATOM 680 C C . GLY A 1 94 ? 9.787 0.183 11.460 1.00 84.62 94 GLY A C 1
ATOM 681 O O . GLY A 1 94 ? 9.789 -0.247 12.614 1.00 84.62 94 GLY A O 1
ATOM 682 N N . PRO A 1 95 ? 9.865 -0.655 10.410 1.00 79.69 95 PRO A N 1
ATOM 683 C CA . PRO A 1 95 ? 9.835 -2.115 10.544 1.00 79.69 95 PRO A CA 1
ATOM 684 C C . PRO A 1 95 ? 10.985 -2.681 11.383 1.00 79.69 95 PRO A C 1
ATOM 686 O O . PRO A 1 95 ? 10.824 -3.712 12.027 1.00 79.69 95 PRO A O 1
ATOM 689 N N . LYS A 1 96 ? 12.128 -1.985 11.409 1.00 84.69 96 LYS A N 1
ATOM 690 C CA . LYS A 1 96 ? 13.299 -2.352 12.213 1.00 84.69 96 LYS A CA 1
ATOM 691 C C . LYS A 1 96 ? 13.036 -2.277 13.721 1.00 84.69 96 LYS A C 1
ATOM 693 O O . LYS A 1 96 ? 13.697 -2.971 14.483 1.00 84.69 96 LYS A O 1
ATOM 698 N N . ALA A 1 97 ? 12.089 -1.441 14.138 1.00 87.31 97 ALA A N 1
ATOM 699 C CA . ALA A 1 97 ? 11.775 -1.172 15.536 1.00 87.31 97 ALA A CA 1
ATOM 700 C C . ALA A 1 97 ? 10.292 -1.432 15.836 1.00 87.31 97 ALA A C 1
ATOM 702 O O . ALA A 1 97 ? 9.635 -0.609 16.467 1.00 87.31 97 ALA A O 1
ATOM 703 N N . GLU A 1 98 ? 9.738 -2.533 15.315 1.00 81.38 98 GLU A N 1
ATOM 704 C CA . GLU A 1 98 ? 8.344 -2.953 15.564 1.00 81.38 98 GLU A CA 1
ATOM 705 C C . GLU A 1 98 ? 7.296 -1.869 15.228 1.00 81.38 98 GLU A C 1
ATOM 707 O O . GLU A 1 98 ? 6.207 -1.806 15.796 1.00 81.38 98 GLU A O 1
ATOM 712 N N . GLY A 1 99 ? 7.614 -0.995 14.269 1.00 78.00 99 GLY A N 1
ATOM 713 C CA . GLY A 1 99 ? 6.761 0.121 13.872 1.00 78.00 99 GLY A CA 1
ATOM 714 C C . GLY A 1 99 ? 6.899 1.373 14.739 1.00 78.00 99 GLY A C 1
ATOM 715 O O . GLY A 1 99 ? 6.034 2.241 14.651 1.00 78.00 99 GLY A O 1
ATOM 716 N N . ALA A 1 100 ? 7.954 1.502 15.549 1.00 87.81 100 ALA A N 1
ATOM 717 C CA . ALA A 1 100 ? 8.194 2.703 16.343 1.00 87.81 100 ALA A CA 1
ATOM 718 C C . ALA A 1 100 ? 8.243 3.973 15.474 1.00 87.81 100 ALA A C 1
ATOM 720 O O . ALA A 1 100 ? 8.757 3.965 14.347 1.00 87.81 100 ALA A O 1
ATOM 721 N N . ILE A 1 101 ? 7.718 5.074 16.015 1.00 89.06 101 ILE A N 1
ATOM 722 C CA . ILE A 1 101 ? 7.636 6.374 15.341 1.00 89.06 101 ILE A CA 1
ATOM 723 C C . ILE A 1 101 ? 8.658 7.366 15.871 1.00 89.06 101 ILE A C 1
ATOM 725 O O . ILE A 1 101 ? 9.058 7.334 17.031 1.00 89.06 101 ILE A O 1
ATOM 729 N N . CYS A 1 102 ? 9.033 8.306 15.009 1.00 92.69 102 CYS A N 1
ATOM 730 C CA . CYS A 1 102 ? 10.006 9.340 15.337 1.00 92.69 102 CYS A CA 1
ATOM 731 C C . CYS A 1 102 ? 9.372 10.588 15.954 1.00 92.69 102 CYS A C 1
ATOM 733 O O . CYS A 1 102 ? 9.990 11.248 16.787 1.00 92.69 102 CYS A O 1
ATOM 735 N N . MET A 1 103 ? 8.128 10.909 15.593 1.00 87.81 103 MET A N 1
ATOM 736 C CA . MET A 1 103 ? 7.439 12.090 16.110 1.00 87.81 103 MET A CA 1
ATOM 737 C C . MET A 1 103 ? 7.346 12.035 17.643 1.00 87.81 103 MET A C 1
ATOM 739 O O . MET A 1 103 ? 6.781 11.099 18.200 1.00 87.81 103 MET A O 1
ATOM 743 N N . GLY A 1 104 ? 7.929 13.033 18.313 1.00 86.62 104 GLY A N 1
ATOM 744 C CA . GLY A 1 104 ? 8.008 13.096 19.778 1.00 86.62 104 GLY A CA 1
ATOM 745 C C . GLY A 1 104 ? 9.243 12.433 20.406 1.00 86.62 104 GLY A C 1
ATOM 746 O O . GLY A 1 104 ? 9.405 12.528 21.616 1.00 86.62 104 GLY A O 1
ATOM 747 N N . SER A 1 105 ? 10.133 11.813 19.621 1.00 90.81 105 SER A N 1
ATOM 748 C CA . SER A 1 105 ? 11.367 11.170 20.125 1.00 90.81 105 SER A CA 1
ATOM 749 C C . SER A 1 105 ? 12.457 12.155 20.563 1.00 90.81 105 SER A C 1
ATOM 751 O O . SER A 1 105 ? 13.389 11.777 21.264 1.00 90.81 105 SER A O 1
ATOM 753 N N . GLY A 1 106 ? 12.393 13.408 20.100 1.00 90.81 106 GLY A N 1
ATOM 754 C CA . GLY A 1 106 ? 13.466 14.396 20.265 1.00 90.81 106 GLY A CA 1
ATOM 755 C C . GLY A 1 106 ? 14.660 14.217 19.312 1.00 90.81 106 GLY A C 1
ATOM 756 O O . GLY A 1 106 ? 15.469 15.131 19.200 1.00 90.81 106 GLY A O 1
ATOM 757 N N . VAL A 1 107 ? 14.749 13.098 18.581 1.00 90.38 107 VAL A N 1
ATOM 758 C CA . VAL A 1 107 ? 15.839 12.801 17.624 1.00 90.38 107 VAL A CA 1
ATOM 759 C C . VAL A 1 107 ? 15.512 13.321 16.220 1.00 90.38 107 VAL A C 1
ATOM 761 O O . VAL A 1 107 ? 16.366 13.834 15.500 1.00 90.38 107 VAL A O 1
ATOM 764 N N . GLY A 1 108 ? 14.242 13.231 15.831 1.00 90.62 108 GLY A N 1
ATOM 765 C CA . GLY A 1 108 ? 13.738 13.759 14.570 1.00 90.62 108 GLY A CA 1
ATOM 766 C C . GLY A 1 108 ? 12.294 13.361 14.322 1.00 90.62 108 GLY A C 1
ATOM 767 O O . GLY A 1 108 ? 11.751 12.542 15.050 1.00 90.62 108 GLY A O 1
ATOM 768 N N . SER A 1 109 ? 11.651 13.950 13.318 1.00 91.81 109 SER A N 1
ATOM 769 C CA . SER A 1 109 ? 10.237 13.692 13.003 1.00 91.81 109 SER A CA 1
ATOM 770 C C . SER A 1 109 ? 10.045 12.715 11.845 1.00 91.81 109 SER A C 1
ATOM 772 O O . SER A 1 109 ? 8.919 12.279 11.606 1.00 91.81 109 SER A O 1
ATOM 774 N N . CYS A 1 110 ? 11.114 12.369 11.125 1.00 91.56 110 CYS A N 1
ATOM 775 C CA . CYS A 1 110 ? 11.065 11.484 9.966 1.00 91.56 110 CYS A CA 1
ATOM 776 C C . CYS A 1 110 ? 11.768 10.171 10.273 1.00 91.56 110 CYS A C 1
ATOM 778 O O . CYS A 1 110 ? 12.861 10.171 10.834 1.00 91.56 110 CYS A O 1
ATOM 780 N N . CYS A 1 111 ? 11.148 9.068 9.873 1.00 91.06 111 CYS A N 1
ATOM 781 C CA . CYS A 1 111 ? 11.766 7.758 9.846 1.00 91.06 111 CYS A CA 1
ATOM 782 C C . CYS A 1 111 ? 12.353 7.526 8.459 1.00 91.06 111 CYS A C 1
ATOM 784 O O . CYS A 1 111 ? 11.605 7.510 7.482 1.00 91.06 111 CYS A O 1
ATOM 786 N N . SER A 1 112 ? 13.667 7.340 8.365 1.00 90.81 112 SER A N 1
ATOM 787 C CA . SER A 1 112 ? 14.315 6.987 7.105 1.00 90.81 112 SER A CA 1
ATOM 788 C C . SER A 1 112 ? 13.993 5.549 6.697 1.00 90.81 112 SER A C 1
ATOM 790 O O . SER A 1 112 ? 13.635 4.707 7.522 1.00 90.81 112 SER A O 1
ATOM 792 N N . VAL A 1 113 ? 14.178 5.230 5.418 1.00 85.12 113 VAL A N 1
ATOM 793 C CA . VAL A 1 113 ? 14.099 3.853 4.899 1.00 85.12 113 VAL A CA 1
ATOM 794 C C . VAL A 1 113 ? 15.139 2.922 5.524 1.00 85.12 113 VAL A C 1
ATOM 796 O O . VAL A 1 113 ? 14.925 1.715 5.579 1.00 85.12 113 VAL A O 1
ATOM 799 N N . SER A 1 114 ? 16.222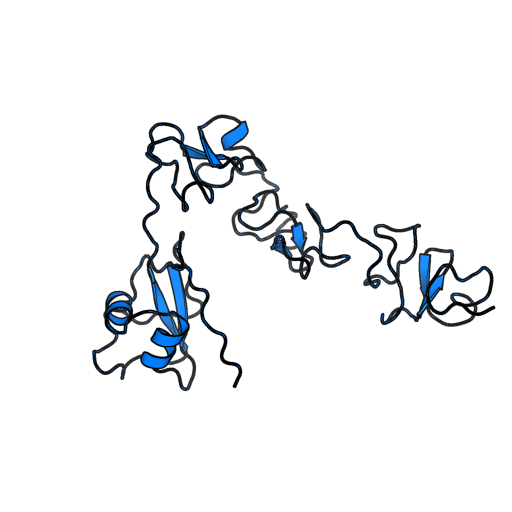 3.482 6.069 1.00 89.44 114 SER A N 1
ATOM 800 C CA . SER A 1 114 ? 17.227 2.758 6.854 1.00 89.44 114 SER A CA 1
ATOM 801 C C . SER A 1 114 ? 16.760 2.432 8.283 1.00 89.44 114 SER A C 1
ATOM 803 O O . SER A 1 114 ? 17.481 1.768 9.029 1.00 89.44 114 SER A O 1
ATOM 805 N N . GLY A 1 115 ? 15.563 2.883 8.676 1.00 91.31 115 GLY A N 1
ATOM 806 C CA . GLY A 1 115 ? 14.958 2.602 9.976 1.00 91.31 115 GLY A CA 1
ATOM 807 C C . GLY A 1 115 ? 15.497 3.471 11.107 1.00 91.31 115 GLY A C 1
ATOM 808 O O . GLY A 1 115 ? 15.575 2.998 12.240 1.00 91.31 115 GLY A O 1
ATOM 809 N N . TYR A 1 116 ? 15.881 4.716 10.808 1.00 94.88 116 TYR A N 1
ATOM 810 C CA . TYR A 1 116 ? 16.387 5.673 11.795 1.00 94.88 116 TYR A CA 1
ATOM 811 C C . TYR A 1 116 ? 15.648 7.008 11.759 1.00 94.88 116 TYR A C 1
ATOM 813 O O . TYR A 1 116 ? 15.265 7.488 10.691 1.00 94.88 116 TYR A O 1
ATOM 821 N N . CYS A 1 117 ? 15.474 7.609 12.930 1.00 95.31 117 CYS A N 1
ATOM 822 C CA . CYS A 1 117 ? 14.851 8.905 13.121 1.00 95.31 117 CYS A CA 1
ATOM 823 C C . CYS A 1 117 ? 15.810 10.050 12.817 1.00 95.31 117 CYS A C 1
ATOM 825 O O . CYS A 1 117 ? 16.949 10.058 13.275 1.00 95.31 117 CYS A O 1
ATOM 827 N N . GLY A 1 118 ? 15.311 11.066 12.120 1.00 94.19 118 GLY A N 1
ATOM 828 C CA . GLY A 1 118 ? 16.069 12.279 11.854 1.00 94.19 118 GLY A CA 1
ATOM 829 C C . GLY A 1 118 ? 15.250 13.347 11.142 1.00 94.19 118 GLY A C 1
ATOM 830 O O . GLY A 1 118 ? 14.044 13.205 10.928 1.00 94.19 118 GLY A O 1
ATOM 831 N N . ASN A 1 119 ? 15.923 14.444 10.804 1.00 91.62 119 ASN A N 1
ATOM 832 C CA . ASN A 1 119 ? 15.353 15.596 10.097 1.00 91.62 119 ASN A CA 1
ATOM 833 C C . ASN A 1 119 ? 16.251 16.073 8.940 1.00 91.62 119 ASN A C 1
ATOM 835 O O . ASN A 1 119 ? 16.101 17.201 8.481 1.00 91.62 119 ASN A O 1
ATOM 839 N N . THR A 1 120 ? 17.220 15.268 8.494 1.00 91.06 120 THR A N 1
ATOM 840 C CA . THR A 1 120 ? 18.073 15.634 7.350 1.00 91.06 120 THR A CA 1
ATOM 841 C C . THR A 1 120 ? 17.429 15.213 6.033 1.00 91.06 120 THR A C 1
ATOM 843 O O . THR A 1 120 ? 16.452 14.460 6.014 1.00 91.06 120 THR A O 1
ATOM 846 N N . VAL A 1 121 ? 18.004 15.676 4.922 1.00 82.50 121 VAL A N 1
ATOM 847 C CA . VAL A 1 121 ? 17.585 15.303 3.564 1.00 82.50 121 VAL A CA 1
ATOM 848 C C . VAL A 1 121 ? 17.514 13.781 3.379 1.00 82.50 121 VAL A C 1
ATOM 850 O O . VAL A 1 121 ? 16.579 13.295 2.751 1.00 82.50 121 VAL A O 1
ATOM 853 N N . ASP A 1 122 ? 18.390 13.019 4.034 1.00 84.69 122 ASP A N 1
ATOM 854 C CA . ASP A 1 122 ? 18.408 11.548 3.990 1.00 84.69 122 ASP A CA 1
ATOM 855 C C . ASP A 1 122 ? 17.262 10.885 4.777 1.00 84.69 122 ASP A C 1
ATOM 857 O O . ASP A 1 122 ? 17.090 9.671 4.730 1.00 84.69 122 ASP A O 1
ATOM 861 N N . HIS A 1 123 ? 16.477 11.667 5.522 1.00 88.44 123 HIS A N 1
ATOM 862 C CA . HIS A 1 123 ? 15.369 11.176 6.341 1.00 88.44 123 HIS A CA 1
ATOM 863 C C . HIS A 1 123 ? 14.011 11.576 5.793 1.00 88.44 123 HIS A C 1
ATOM 865 O O . HIS A 1 123 ? 13.078 10.791 5.899 1.00 88.44 123 HIS A O 1
ATOM 871 N N . TYR A 1 124 ? 13.876 12.789 5.249 1.00 85.25 124 TYR A N 1
ATOM 872 C CA . TYR A 1 124 ? 12.581 13.291 4.789 1.00 85.25 124 TYR A CA 1
ATOM 873 C C . TYR A 1 124 ? 12.388 13.201 3.276 1.00 85.25 124 TYR A C 1
ATOM 875 O O . TYR A 1 124 ? 11.245 13.275 2.834 1.00 85.25 124 TYR A O 1
ATOM 883 N N . SER A 1 125 ? 13.455 13.046 2.481 1.00 83.19 125 SER A N 1
ATOM 884 C CA . SER A 1 125 ? 13.343 13.117 1.019 1.00 83.19 125 SER A CA 1
ATOM 885 C C . SER A 1 125 ? 12.512 11.978 0.424 1.00 83.19 125 SER A C 1
ATOM 887 O O . SER A 1 125 ? 12.461 10.880 0.990 1.00 83.19 125 SER A O 1
ATOM 889 N N . PRO A 1 126 ? 11.899 12.190 -0.755 1.00 73.50 126 PRO A N 1
ATOM 890 C CA . PRO A 1 126 ? 11.233 11.122 -1.494 1.00 73.50 126 PRO A CA 1
ATOM 891 C C . PRO A 1 126 ? 12.208 9.969 -1.755 1.00 73.50 126 PRO A C 1
ATOM 893 O O . PRO A 1 126 ? 13.334 10.206 -2.184 1.00 73.50 126 PRO A O 1
ATOM 896 N N . GLY A 1 127 ? 11.811 8.727 -1.474 1.00 73.50 127 GLY A N 1
ATOM 897 C CA . GLY A 1 127 ? 12.721 7.573 -1.565 1.00 73.50 127 GLY A CA 1
ATOM 898 C C . GLY A 1 127 ? 13.539 7.298 -0.304 1.00 73.50 127 GLY A C 1
ATOM 899 O O . GLY A 1 127 ? 13.879 6.149 -0.046 1.00 73.50 127 GLY A O 1
ATOM 900 N N . ALA A 1 128 ? 13.817 8.325 0.500 1.00 82.19 128 ALA A N 1
ATOM 901 C CA . ALA A 1 128 ? 14.615 8.217 1.718 1.00 82.19 128 ALA A CA 1
ATOM 902 C C . ALA A 1 128 ? 13.753 8.181 2.990 1.00 82.19 128 ALA A C 1
ATOM 904 O O . ALA A 1 128 ? 14.181 7.639 4.005 1.00 82.19 128 ALA A O 1
ATOM 905 N N . CYS A 1 129 ? 12.523 8.697 2.927 1.00 85.50 129 CYS A N 1
ATOM 906 C CA . CYS A 1 129 ? 11.570 8.694 4.033 1.00 85.50 129 CYS A CA 1
ATOM 907 C C . CYS A 1 129 ? 10.607 7.504 3.978 1.00 85.50 129 CYS A C 1
ATOM 909 O O . CYS A 1 129 ? 9.858 7.329 3.016 1.00 85.50 129 CYS A O 1
ATOM 911 N N . TYR A 1 130 ? 10.586 6.720 5.052 1.00 82.44 130 TYR A N 1
ATOM 912 C CA . TYR A 1 130 ? 9.617 5.656 5.286 1.00 82.44 130 TYR A CA 1
ATOM 913 C C . TYR A 1 130 ? 8.301 6.193 5.876 1.00 82.44 130 TYR A C 1
ATOM 915 O O . TYR A 1 130 ? 7.216 5.868 5.386 1.00 82.44 130 TYR A O 1
ATOM 923 N N . SER A 1 131 ? 8.373 7.020 6.926 1.00 80.81 131 SER A N 1
ATOM 924 C CA . SER A 1 131 ? 7.200 7.586 7.613 1.00 80.81 131 SER A CA 1
ATOM 925 C C . SER A 1 131 ? 7.525 8.876 8.378 1.00 80.81 131 SER A C 1
ATOM 927 O O . SER A 1 131 ? 8.687 9.239 8.543 1.00 80.81 131 SER A O 1
ATOM 929 N N . GLY A 1 132 ? 6.500 9.573 8.879 1.00 84.19 132 GLY A N 1
ATOM 930 C CA . GLY A 1 132 ? 6.659 10.822 9.631 1.00 84.19 132 GLY A CA 1
ATOM 931 C C . GLY A 1 132 ? 6.528 12.060 8.744 1.00 84.19 132 GLY A C 1
ATOM 932 O O . GLY A 1 132 ? 5.727 12.067 7.811 1.00 84.19 132 GLY A O 1
ATOM 933 N N . ALA A 1 133 ? 7.292 13.114 9.036 1.00 86.88 133 ALA A N 1
ATOM 934 C CA . ALA A 1 133 ? 7.230 14.394 8.320 1.00 86.88 133 ALA A CA 1
ATOM 935 C C . ALA A 1 133 ? 7.969 14.376 6.959 1.00 86.88 133 ALA A C 1
ATOM 937 O O . ALA A 1 133 ? 8.765 15.265 6.661 1.00 86.88 133 ALA A O 1
ATOM 938 N N . CYS A 1 134 ? 7.715 13.355 6.135 1.00 82.81 134 CYS A N 1
ATOM 939 C CA . CYS A 1 134 ? 8.316 13.221 4.808 1.00 82.81 134 CYS A CA 1
ATOM 940 C C . CYS A 1 134 ? 7.985 14.431 3.921 1.00 82.81 134 CYS A C 1
ATOM 942 O O . CYS A 1 134 ? 6.842 14.904 3.904 1.00 82.81 134 CYS A O 1
ATOM 944 N N . THR A 1 135 ? 8.948 14.906 3.128 1.00 79.75 135 THR A N 1
ATOM 945 C CA . THR A 1 135 ? 8.654 15.914 2.110 1.00 79.75 135 THR A CA 1
ATOM 946 C C . THR A 1 135 ? 7.789 15.311 1.013 1.00 79.75 135 THR A C 1
ATOM 948 O O . THR A 1 135 ? 7.963 14.174 0.569 1.00 79.75 135 THR A O 1
ATOM 951 N N . ARG A 1 136 ? 6.819 16.103 0.557 1.00 64.88 136 ARG A N 1
ATOM 952 C CA . ARG A 1 136 ? 5.981 15.741 -0.581 1.00 64.88 136 ARG A CA 1
ATOM 953 C C . ARG A 1 136 ? 6.816 15.914 -1.845 1.00 64.88 136 ARG A C 1
ATOM 955 O O . ARG A 1 136 ? 7.152 17.041 -2.196 1.00 64.88 136 ARG A O 1
ATOM 962 N N . SER A 1 137 ? 7.116 14.825 -2.549 1.00 63.09 137 SER A N 1
ATOM 963 C CA . SER A 1 137 ? 7.405 14.959 -3.978 1.00 63.09 137 SER A CA 1
ATOM 964 C C . SER A 1 137 ? 6.084 15.199 -4.688 1.00 63.09 137 SER A C 1
ATOM 966 O O . SER A 1 137 ? 5.141 14.436 -4.470 1.00 63.09 137 SER A O 1
ATOM 968 N N . ALA A 1 138 ? 6.015 16.184 -5.583 1.00 61.97 138 ALA A N 1
ATOM 969 C CA . ALA A 1 138 ? 4.865 16.346 -6.479 1.00 61.97 138 ALA A CA 1
ATOM 970 C C . ALA A 1 138 ? 4.581 15.070 -7.302 1.00 61.97 138 ALA A C 1
ATOM 972 O O . ALA A 1 138 ? 3.478 14.880 -7.800 1.00 61.97 138 ALA A O 1
ATOM 973 N N . THR A 1 139 ? 5.576 14.186 -7.410 1.00 68.69 139 THR A N 1
ATOM 974 C CA . THR A 1 139 ? 5.537 12.938 -8.168 1.00 68.69 139 THR A CA 1
ATOM 975 C C . THR A 1 139 ? 5.451 11.680 -7.305 1.00 68.69 139 THR A C 1
ATOM 977 O O . THR A 1 139 ? 5.497 10.600 -7.875 1.00 68.69 139 THR A O 1
ATOM 980 N N . SER A 1 140 ? 5.359 11.737 -5.970 1.00 72.50 140 SER A N 1
ATOM 981 C CA . SER A 1 140 ? 5.383 10.530 -5.115 1.00 72.50 140 SER A CA 1
ATOM 982 C C . SER A 1 140 ? 4.071 10.309 -4.381 1.00 72.50 140 SER A C 1
ATOM 984 O O . SER A 1 140 ? 3.497 11.237 -3.815 1.00 72.50 140 SER A O 1
ATOM 986 N N . THR A 1 141 ? 3.614 9.058 -4.379 1.00 79.75 141 THR A N 1
ATOM 987 C CA . THR A 1 141 ? 2.362 8.680 -3.725 1.00 79.75 141 THR A CA 1
ATOM 988 C C . THR A 1 141 ? 2.426 8.751 -2.197 1.00 79.75 141 THR A C 1
ATOM 990 O O . THR A 1 141 ? 3.473 8.498 -1.596 1.00 79.75 141 THR A O 1
ATOM 993 N N . LEU A 1 142 ? 1.289 9.067 -1.569 1.00 73.94 142 LEU A N 1
ATOM 994 C CA . LEU A 1 142 ? 1.110 9.079 -0.109 1.00 73.94 142 LEU A CA 1
ATOM 995 C C . LEU A 1 142 ? 0.185 7.964 0.391 1.00 73.94 142 LEU A C 1
ATOM 997 O O . LEU A 1 142 ? 0.191 7.658 1.581 1.00 73.94 142 LEU A O 1
ATOM 1001 N N . ASP A 1 143 ? -0.605 7.374 -0.499 1.00 78.00 143 ASP A N 1
ATOM 1002 C CA . ASP A 1 143 ? -1.613 6.354 -0.210 1.00 78.00 143 ASP A CA 1
ATOM 1003 C C . ASP A 1 143 ? -1.334 5.025 -0.933 1.00 78.00 143 ASP A C 1
ATOM 1005 O O . ASP A 1 143 ? -2.035 4.042 -0.711 1.00 78.00 143 ASP A O 1
ATOM 1009 N N . GLY A 1 144 ? -0.299 4.987 -1.776 1.00 84.75 144 GLY A N 1
ATOM 1010 C CA . GLY A 1 144 ? 0.038 3.838 -2.607 1.00 84.75 144 GLY A CA 1
ATOM 1011 C C . GLY A 1 144 ? -0.525 3.917 -4.027 1.00 84.75 144 GLY A C 1
ATOM 1012 O O . GLY A 1 144 ? -0.181 3.060 -4.832 1.00 84.75 144 GLY A O 1
ATOM 1013 N N . SER A 1 145 ? -1.330 4.927 -4.372 1.00 89.50 145 SER A N 1
ATOM 1014 C CA . SER A 1 145 ? -1.852 5.137 -5.729 1.00 89.50 145 SER A CA 1
ATOM 1015 C C . SER A 1 145 ? -0.776 5.707 -6.661 1.00 89.50 145 SER A C 1
ATOM 1017 O O . SER A 1 145 ? -0.081 6.654 -6.298 1.00 89.50 145 SER A O 1
ATOM 1019 N N . CYS A 1 146 ? -0.625 5.173 -7.870 1.00 87.44 146 CYS A N 1
ATOM 1020 C CA . CYS A 1 146 ? 0.437 5.548 -8.804 1.00 87.44 146 CYS A CA 1
ATOM 1021 C C . CYS A 1 146 ? -0.010 5.461 -10.275 1.00 87.44 146 CYS A C 1
ATOM 1023 O O . CYS A 1 146 ? -1.082 4.952 -10.597 1.00 87.44 146 CYS A O 1
ATOM 1025 N N . GLY A 1 147 ? 0.824 5.951 -11.192 1.00 82.62 147 GLY A N 1
ATOM 1026 C CA . GLY A 1 147 ? 0.601 5.854 -12.631 1.00 82.62 147 GLY A CA 1
ATOM 1027 C C . GLY A 1 147 ? -0.290 6.965 -13.207 1.00 82.62 147 GLY A C 1
ATOM 1028 O O . GLY A 1 147 ? -0.590 7.951 -12.529 1.00 82.62 147 GLY A O 1
ATOM 1029 N N . PRO A 1 148 ? -0.706 6.840 -14.481 1.00 73.44 148 PRO A N 1
ATOM 1030 C CA . PRO A 1 148 ? -1.370 7.911 -15.233 1.00 73.44 148 PRO A CA 1
ATOM 1031 C C . PRO A 1 148 ? -2.671 8.404 -14.591 1.00 73.44 148 PRO A C 1
ATOM 1033 O O . PRO A 1 148 ? -2.908 9.607 -14.512 1.00 73.44 148 PRO A O 1
ATOM 1036 N N . ASN A 1 149 ? -3.476 7.479 -14.060 1.00 77.12 149 ASN A N 1
ATOM 1037 C CA . ASN A 1 149 ? -4.758 7.795 -13.420 1.00 77.12 149 ASN A CA 1
ATOM 1038 C C . ASN A 1 149 ? -4.593 8.496 -12.064 1.00 77.12 149 ASN A C 1
ATOM 1040 O O . ASN A 1 149 ? -5.525 9.131 -11.583 1.00 77.12 149 ASN A O 1
ATOM 1044 N N . ALA A 1 150 ? -3.402 8.414 -11.471 1.00 79.44 150 ALA A N 1
ATOM 1045 C CA . ALA A 1 150 ? -3.030 9.133 -10.262 1.00 79.44 150 ALA A CA 1
ATOM 1046 C C . ALA A 1 150 ? -2.238 10.414 -10.587 1.00 79.44 150 ALA A C 1
ATOM 1048 O O . ALA A 1 150 ? -1.452 10.868 -9.767 1.00 79.44 150 ALA A O 1
ATOM 1049 N N . GLY A 1 151 ? -2.372 10.976 -11.795 1.00 74.12 151 GLY A N 1
ATOM 1050 C CA . GLY A 1 151 ? -1.640 12.182 -12.201 1.00 74.12 151 GLY A CA 1
ATOM 1051 C C . GLY A 1 151 ? -0.138 11.961 -12.410 1.00 74.12 151 GLY A C 1
ATOM 1052 O O . GLY A 1 151 ? 0.641 12.903 -12.301 1.00 74.12 151 GLY A O 1
ATOM 1053 N N . GLY A 1 152 ? 0.285 10.723 -12.686 1.00 71.81 152 GLY A N 1
ATOM 1054 C CA . GLY A 1 152 ? 1.691 10.374 -12.909 1.00 71.81 152 GLY A CA 1
ATOM 1055 C C . GLY A 1 152 ? 2.499 10.132 -11.630 1.00 71.81 152 GLY A C 1
ATOM 1056 O O . GLY A 1 152 ? 3.728 10.133 -11.683 1.00 71.81 152 GLY A O 1
ATOM 1057 N N . LEU A 1 153 ? 1.840 9.918 -10.486 1.00 82.25 153 LEU A N 1
ATOM 1058 C CA . LEU A 1 153 ? 2.521 9.591 -9.230 1.00 82.25 153 LEU A CA 1
ATOM 1059 C C . LEU A 1 153 ? 3.334 8.285 -9.341 1.00 82.25 153 LEU A C 1
ATOM 1061 O O . LEU A 1 153 ? 2.962 7.341 -10.034 1.00 82.25 153 LEU A O 1
ATOM 1065 N N . THR A 1 154 ? 4.455 8.229 -8.627 1.00 83.44 154 THR A N 1
ATOM 1066 C CA . THR A 1 154 ? 5.470 7.167 -8.659 1.00 83.44 154 THR A CA 1
ATOM 1067 C C . THR A 1 154 ? 5.651 6.521 -7.285 1.00 83.44 154 THR A C 1
ATOM 1069 O O . THR A 1 154 ? 5.356 7.117 -6.240 1.00 83.44 154 THR A O 1
ATOM 1072 N N . CYS A 1 155 ? 6.134 5.278 -7.297 1.00 83.75 155 CYS A N 1
ATOM 1073 C CA . CYS A 1 155 ? 6.277 4.420 -6.125 1.00 83.75 155 CYS A CA 1
ATOM 1074 C C . CYS A 1 155 ? 7.676 4.508 -5.530 1.00 83.75 155 CYS A C 1
ATOM 1076 O O . CYS A 1 155 ? 8.524 3.653 -5.758 1.00 83.75 155 CYS A O 1
ATOM 1078 N N . ASN A 1 156 ? 7.903 5.561 -4.750 1.00 76.31 156 ASN A N 1
ATOM 1079 C CA . ASN A 1 156 ? 9.206 5.809 -4.131 1.00 76.31 156 ASN A CA 1
ATOM 1080 C C . ASN A 1 156 ? 9.181 5.513 -2.625 1.00 76.31 156 ASN A C 1
ATOM 1082 O O . ASN A 1 156 ? 10.213 5.579 -1.973 1.00 76.31 156 ASN A O 1
ATOM 1086 N N . ASN A 1 157 ? 8.015 5.201 -2.048 1.00 74.62 157 ASN A N 1
ATOM 1087 C CA . ASN A 1 157 ? 7.904 4.859 -0.634 1.00 74.62 157 ASN A CA 1
ATOM 1088 C C . ASN A 1 157 ? 7.852 3.327 -0.458 1.00 74.62 157 ASN A C 1
ATOM 1090 O O . ASN A 1 157 ? 6.861 2.704 -0.859 1.00 74.62 157 ASN A O 1
ATOM 1094 N N . PRO A 1 158 ? 8.859 2.708 0.187 1.00 71.44 158 PRO A N 1
ATOM 1095 C CA . PRO A 1 158 ? 8.893 1.260 0.376 1.00 71.44 158 PRO A CA 1
ATOM 1096 C C . PRO A 1 158 ? 7.748 0.712 1.240 1.00 71.44 158 PRO A C 1
ATOM 1098 O O . PRO A 1 158 ? 7.496 -0.488 1.189 1.00 71.44 158 PRO A O 1
ATOM 1101 N N . ARG A 1 159 ? 7.005 1.561 1.970 1.00 75.56 159 ARG A N 1
ATOM 1102 C CA . ARG A 1 159 ? 5.775 1.180 2.688 1.00 75.56 159 ARG A CA 1
ATOM 1103 C C . ARG A 1 159 ? 4.733 0.540 1.773 1.00 75.56 159 ARG A C 1
ATOM 1105 O O . ARG A 1 159 ? 4.075 -0.413 2.178 1.00 75.56 159 ARG A O 1
ATOM 1112 N N . PHE A 1 160 ? 4.548 1.091 0.578 1.00 82.12 160 PHE A N 1
ATOM 1113 C CA . PHE A 1 160 ? 3.567 0.583 -0.384 1.00 82.12 160 PHE A CA 1
ATOM 1114 C C . PHE A 1 160 ? 4.208 -0.380 -1.377 1.00 82.12 160 PHE A C 1
ATOM 1116 O O . PHE A 1 160 ? 3.525 -1.186 -1.989 1.00 82.12 160 PHE A O 1
ATOM 1123 N N . GLY A 1 161 ? 5.531 -0.329 -1.491 1.00 82.81 161 GLY A N 1
ATOM 1124 C CA . GLY A 1 161 ? 6.306 -1.060 -2.471 1.00 82.81 161 GLY A CA 1
ATOM 1125 C C . GLY A 1 161 ? 6.804 -0.140 -3.570 1.00 82.81 161 GLY A C 1
ATOM 1126 O O . GLY A 1 161 ? 6.293 0.959 -3.770 1.00 82.81 161 GLY A O 1
ATOM 1127 N N . LEU A 1 162 ? 7.877 -0.563 -4.223 1.00 83.69 162 LEU A N 1
ATOM 1128 C CA . LEU A 1 162 ? 8.663 0.303 -5.095 1.00 83.69 162 LEU A CA 1
ATOM 1129 C C . LEU A 1 162 ? 8.292 0.167 -6.571 1.00 83.69 162 LEU A C 1
ATOM 1131 O O . LEU A 1 162 ? 8.830 0.889 -7.405 1.00 83.69 162 LEU A O 1
ATOM 1135 N N . CYS A 1 163 ? 7.377 -0.736 -6.910 1.00 87.44 163 CYS A N 1
ATOM 1136 C CA . CYS A 1 163 ? 6.895 -0.922 -8.267 1.00 87.44 163 CYS A CA 1
ATOM 1137 C C . CYS A 1 163 ? 5.467 -0.391 -8.3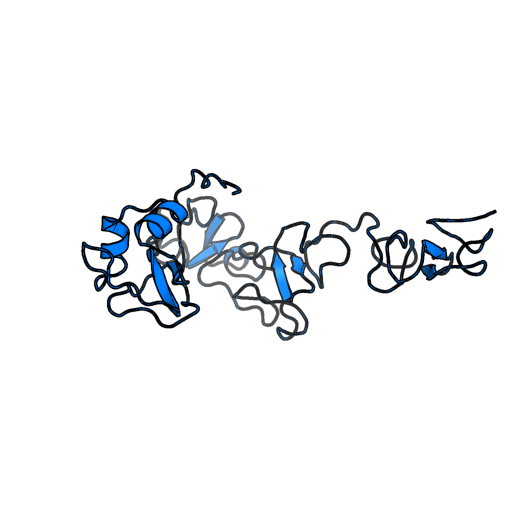92 1.00 87.44 163 CYS A C 1
ATOM 1139 O O . CYS A 1 163 ? 4.595 -0.720 -7.590 1.00 87.44 163 CYS A O 1
ATOM 1141 N N . CYS A 1 164 ? 5.234 0.429 -9.410 1.00 87.00 164 CYS A N 1
ATOM 1142 C CA . CYS A 1 164 ? 3.921 0.927 -9.769 1.00 87.00 164 CYS A CA 1
ATOM 1143 C C . CYS A 1 164 ? 3.257 -0.040 -10.738 1.00 87.00 164 CYS A C 1
ATOM 1145 O O . CYS A 1 164 ? 3.668 -0.118 -11.891 1.00 87.00 164 CYS A O 1
ATOM 1147 N N . SER A 1 165 ? 2.233 -0.759 -10.293 1.00 87.44 165 SER A N 1
ATOM 1148 C CA . SER A 1 165 ? 1.509 -1.714 -11.133 1.00 87.44 165 SER A CA 1
ATOM 1149 C C . SER A 1 165 ? 0.639 -1.030 -12.195 1.00 87.44 165 SER A C 1
ATOM 1151 O O . SER A 1 165 ? 0.219 0.115 -12.018 1.00 87.44 165 SER A O 1
ATOM 1153 N N . ILE A 1 166 ? 0.278 -1.749 -13.265 1.00 78.88 166 ILE A N 1
ATOM 1154 C CA . ILE A 1 166 ? -0.690 -1.275 -14.276 1.00 78.88 166 ILE A CA 1
ATOM 1155 C C . ILE A 1 166 ? -2.080 -1.001 -13.686 1.00 78.88 166 ILE A C 1
ATOM 1157 O O . ILE A 1 166 ? -2.867 -0.240 -14.249 1.00 78.88 166 ILE A O 1
ATOM 1161 N N . TYR A 1 167 ? -2.367 -1.584 -12.522 1.00 83.00 167 TYR A N 1
ATOM 1162 C CA . TYR A 1 167 ? -3.593 -1.357 -11.764 1.00 83.00 167 TYR A CA 1
ATOM 1163 C C . TYR A 1 167 ? -3.577 -0.029 -10.997 1.00 83.00 167 TYR A C 1
ATOM 1165 O O . TYR A 1 167 ? -4.570 0.319 -10.371 1.00 83.00 167 TYR A O 1
ATOM 1173 N N . GLY A 1 168 ? -2.471 0.721 -11.059 1.00 86.38 168 GLY A N 1
ATOM 1174 C CA . GLY A 1 168 ? -2.340 2.032 -10.435 1.00 86.38 168 GLY A CA 1
ATOM 1175 C C . GLY A 1 168 ? -1.981 1.975 -8.955 1.00 86.38 168 GLY A C 1
ATOM 1176 O O . GLY A 1 168 ? -2.264 2.923 -8.230 1.00 86.38 168 GLY A O 1
ATOM 1177 N N . TYR A 1 169 ? -1.359 0.883 -8.504 1.00 90.44 169 TYR A N 1
ATOM 1178 C CA . TYR A 1 169 ? -0.956 0.707 -7.108 1.00 90.44 169 TYR A CA 1
ATOM 1179 C C . TYR A 1 169 ? 0.507 0.317 -6.966 1.00 90.44 169 TYR A C 1
ATOM 1181 O O . TYR A 1 169 ? 1.019 -0.511 -7.725 1.00 90.44 169 TYR A O 1
ATOM 1189 N N . CYS A 1 170 ? 1.146 0.878 -5.947 1.00 89.75 170 CYS A N 1
ATOM 1190 C CA . CYS A 1 170 ? 2.472 0.504 -5.504 1.00 89.75 170 CYS A CA 1
ATOM 1191 C C . CYS A 1 170 ? 2.468 -0.874 -4.844 1.00 89.75 170 CYS A C 1
ATOM 1193 O O . CYS A 1 170 ? 1.555 -1.207 -4.089 1.00 89.75 170 CYS A O 1
ATOM 1195 N N . SER A 1 171 ? 3.482 -1.683 -5.147 1.00 87.19 171 SER A N 1
ATOM 1196 C CA . SER A 1 171 ? 3.651 -3.023 -4.583 1.00 87.19 171 SER A CA 1
ATOM 1197 C C . SER A 1 171 ? 5.091 -3.529 -4.744 1.00 87.19 171 SER A C 1
ATOM 1199 O O . SER A 1 171 ? 5.915 -2.894 -5.401 1.00 87.19 171 SER A O 1
ATOM 1201 N N . ASN A 1 172 ? 5.392 -4.673 -4.123 1.00 81.62 172 ASN A N 1
ATOM 1202 C CA . ASN A 1 172 ? 6.636 -5.436 -4.318 1.00 81.62 172 ASN A CA 1
ATOM 1203 C C . ASN A 1 172 ? 6.371 -6.874 -4.821 1.00 81.62 172 ASN A C 1
ATOM 1205 O O . ASN A 1 172 ? 7.297 -7.667 -4.963 1.00 81.62 172 ASN A O 1
ATOM 1209 N N . GLY A 1 173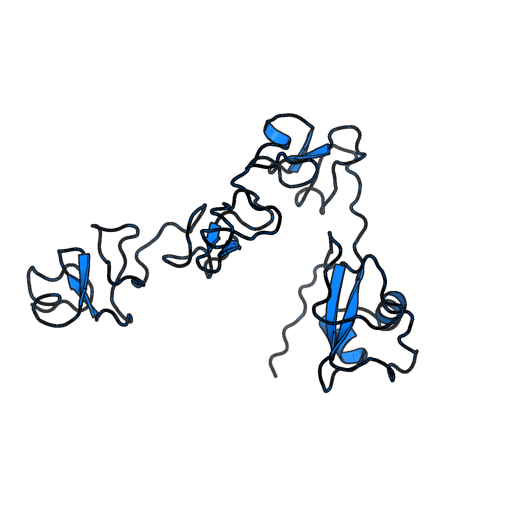 ? 5.104 -7.258 -5.018 1.00 77.81 173 GLY A N 1
ATOM 1210 C CA . GLY A 1 173 ? 4.719 -8.637 -5.332 1.00 77.81 173 GLY A CA 1
ATOM 1211 C C . GLY A 1 173 ? 4.832 -8.937 -6.823 1.00 77.81 173 GLY A C 1
ATOM 1212 O O . GLY A 1 173 ? 4.429 -8.125 -7.648 1.00 77.81 173 GLY A O 1
ATOM 1213 N N . THR A 1 174 ? 5.305 -10.126 -7.192 1.00 67.50 174 THR A N 1
ATOM 1214 C CA . THR A 1 174 ? 5.505 -10.525 -8.599 1.00 67.50 174 THR A CA 1
ATOM 1215 C C . THR A 1 174 ? 4.225 -10.513 -9.441 1.00 67.50 174 THR A C 1
ATOM 1217 O O . THR A 1 174 ? 4.296 -10.296 -10.644 1.00 67.50 174 THR A O 1
ATOM 1220 N N . SER A 1 175 ? 3.044 -10.658 -8.834 1.00 73.12 175 SER A N 1
ATOM 1221 C CA . SER A 1 175 ? 1.754 -10.518 -9.531 1.00 73.12 175 SER A CA 1
ATOM 1222 C C . SER A 1 175 ? 1.505 -9.102 -10.069 1.00 73.12 175 SER A C 1
ATOM 1224 O O . SER A 1 175 ? 0.789 -8.928 -11.049 1.00 73.12 175 SER A O 1
ATOM 1226 N N . PHE A 1 176 ? 2.112 -8.095 -9.441 1.00 75.38 176 PHE A N 1
ATOM 1227 C CA . PHE A 1 176 ? 1.943 -6.672 -9.744 1.00 75.38 176 PHE A CA 1
ATOM 1228 C C . PHE A 1 176 ? 3.228 -6.035 -10.294 1.00 75.38 176 PHE A C 1
ATOM 1230 O O . PHE A 1 176 ? 3.177 -5.039 -11.000 1.00 75.38 176 PHE A O 1
ATOM 1237 N N . CYS A 1 177 ? 4.377 -6.635 -9.992 1.00 78.44 177 CYS A N 1
ATOM 1238 C CA . CYS A 1 177 ? 5.712 -6.182 -10.383 1.00 78.44 177 CYS A CA 1
ATOM 1239 C C . CYS A 1 177 ? 6.394 -7.114 -11.372 1.00 78.44 177 CYS A C 1
ATOM 1241 O O . CYS A 1 177 ? 7.554 -6.910 -11.724 1.00 78.44 177 CYS A O 1
ATOM 1243 N N . GLY A 1 178 ? 5.690 -8.159 -11.797 1.00 69.75 178 GLY A N 1
ATOM 1244 C CA . GLY A 1 178 ? 6.129 -9.063 -12.840 1.00 69.75 178 GLY A CA 1
ATOM 1245 C C . GLY A 1 178 ? 6.071 -8.409 -14.212 1.00 69.75 178 GLY A C 1
ATOM 1246 O O . GLY A 1 178 ? 5.363 -7.428 -14.436 1.00 69.75 178 GLY A O 1
ATOM 1247 N N . ALA A 1 179 ? 6.810 -9.009 -15.135 1.00 66.19 179 ALA A N 1
ATOM 1248 C CA . ALA A 1 179 ? 6.842 -8.701 -16.555 1.00 66.19 179 ALA A CA 1
ATOM 1249 C C . ALA A 1 179 ? 5.474 -8.253 -17.115 1.00 66.19 179 ALA A C 1
ATOM 1251 O O . ALA A 1 179 ? 4.560 -9.059 -17.248 1.00 66.19 179 ALA A O 1
ATOM 1252 N N . GLY A 1 180 ? 5.356 -6.979 -17.509 1.00 65.62 180 GLY A N 1
ATOM 1253 C CA . GLY A 1 180 ? 4.151 -6.433 -18.152 1.00 65.62 180 GLY A CA 1
ATOM 1254 C C . GLY A 1 180 ? 3.028 -5.995 -17.206 1.00 65.62 180 GLY A C 1
ATOM 1255 O O . GLY A 1 180 ? 2.054 -5.419 -17.673 1.00 65.62 180 GLY A O 1
ATOM 1256 N N . ASN A 1 181 ? 3.162 -6.194 -15.894 1.00 71.94 181 ASN A N 1
ATOM 1257 C CA . ASN A 1 181 ? 2.148 -5.788 -14.916 1.00 71.94 181 ASN A CA 1
ATOM 1258 C C . ASN A 1 181 ? 2.451 -4.452 -14.225 1.00 71.94 181 ASN A C 1
ATOM 1260 O O . ASN A 1 181 ? 1.790 -4.121 -13.245 1.00 71.94 181 ASN A O 1
ATOM 1264 N N . TYR A 1 182 ? 3.386 -3.649 -14.741 1.00 76.81 182 TYR A N 1
ATOM 1265 C CA . TYR A 1 182 ? 3.809 -2.388 -14.129 1.00 76.81 182 TYR A CA 1
ATOM 1266 C C . TYR A 1 182 ? 3.925 -1.212 -15.113 1.00 76.81 182 TYR A C 1
ATOM 1268 O O . TYR A 1 182 ? 4.215 -1.397 -16.292 1.00 76.81 182 TYR A O 1
ATOM 1276 N N . TYR A 1 183 ? 3.728 0.009 -14.607 1.00 77.81 183 TYR A N 1
ATOM 1277 C CA . TYR A 1 183 ? 4.012 1.276 -15.285 1.00 77.81 183 TYR A CA 1
ATOM 1278 C C . TYR A 1 183 ? 5.453 1.758 -15.056 1.00 77.81 183 TYR A C 1
ATOM 1280 O O . TYR A 1 183 ? 6.068 2.294 -15.975 1.00 77.81 183 TYR A O 1
ATOM 1288 N N . SER A 1 184 ? 5.992 1.629 -13.837 1.00 73.88 184 SER A N 1
ATOM 1289 C CA . SER A 1 184 ? 7.306 2.184 -13.459 1.00 73.88 184 SER A CA 1
ATOM 1290 C C . SER A 1 184 ? 7.823 1.627 -12.122 1.00 73.88 184 SER A C 1
ATOM 1292 O O . SER A 1 184 ? 7.093 0.937 -11.415 1.00 73.88 184 SER A O 1
ATOM 1294 N N . GLY A 1 185 ? 9.067 1.950 -11.744 1.00 76.88 185 GLY A N 1
ATOM 1295 C CA . GLY A 1 185 ? 9.645 1.626 -10.429 1.00 76.88 185 GLY A CA 1
ATOM 1296 C C . GLY A 1 185 ? 10.496 0.349 -10.390 1.00 76.88 185 GLY A C 1
ATOM 1297 O O . GLY A 1 185 ? 10.926 -0.148 -11.432 1.00 76.88 185 GLY A O 1
ATOM 1298 N N . ALA A 1 186 ? 10.761 -0.175 -9.187 1.00 76.62 186 ALA A N 1
ATOM 1299 C CA . ALA A 1 186 ? 11.568 -1.378 -8.955 1.00 76.62 186 ALA A CA 1
ATOM 1300 C C . ALA A 1 186 ? 10.772 -2.647 -9.292 1.00 76.62 186 ALA A C 1
ATOM 1302 O O . ALA A 1 186 ? 10.215 -3.324 -8.428 1.00 76.62 186 ALA A O 1
ATOM 1303 N N . CYS A 1 187 ? 10.674 -2.924 -10.584 1.00 73.81 187 CYS A N 1
ATOM 1304 C CA . CYS A 1 187 ? 9.939 -4.056 -11.126 1.00 73.81 187 CYS A CA 1
ATOM 1305 C C . CYS A 1 187 ? 10.895 -5.229 -11.339 1.00 73.81 187 CYS A C 1
ATOM 1307 O O . CYS A 1 187 ? 12.092 -5.021 -11.559 1.00 73.81 187 CYS A O 1
ATOM 1309 N N . ASN A 1 188 ? 10.388 -6.460 -11.274 1.00 69.75 188 ASN A N 1
ATOM 1310 C CA . ASN A 1 188 ? 11.227 -7.624 -11.525 1.00 69.75 188 ASN A CA 1
ATOM 1311 C C . ASN A 1 188 ? 11.801 -7.516 -12.938 1.00 69.75 188 ASN A C 1
ATOM 1313 O O . ASN A 1 188 ? 11.048 -7.326 -13.895 1.00 69.75 188 ASN A O 1
ATOM 1317 N N . ALA A 1 189 ? 13.130 -7.635 -13.044 1.00 55.12 189 ALA A N 1
ATOM 1318 C CA . ALA A 1 189 ? 13.823 -7.629 -14.321 1.00 55.12 189 ALA A CA 1
ATOM 1319 C C . ALA A 1 189 ? 13.152 -8.645 -15.250 1.00 55.12 189 ALA A C 1
ATOM 1321 O O . ALA A 1 189 ? 12.941 -9.808 -14.909 1.00 55.12 189 ALA A O 1
ATOM 1322 N N . ASP A 1 190 ? 12.725 -8.132 -16.388 1.00 55.75 190 ASP A N 1
ATOM 1323 C CA . ASP A 1 190 ? 11.761 -8.744 -17.275 1.00 55.75 190 ASP A CA 1
ATOM 1324 C C . ASP A 1 190 ? 12.433 -9.891 -18.054 1.00 55.75 190 ASP A C 1
ATOM 1326 O O . ASP A 1 190 ? 13.050 -9.673 -19.095 1.00 55.75 190 ASP A O 1
ATOM 1330 N N . ILE A 1 191 ? 12.385 -11.116 -17.508 1.00 52.09 191 ILE A N 1
ATOM 1331 C CA . ILE A 1 191 ? 12.962 -12.327 -18.126 1.00 52.09 191 ILE A CA 1
ATOM 1332 C C . ILE A 1 191 ? 11.992 -12.942 -19.160 1.00 52.09 191 ILE A C 1
ATOM 1334 O O . ILE A 1 191 ? 11.709 -14.136 -19.125 1.00 52.09 191 ILE A O 1
ATOM 1338 N N . GLY A 1 192 ? 11.439 -12.139 -20.075 1.00 61.62 192 GLY A N 1
ATOM 1339 C CA . GLY A 1 192 ? 10.734 -12.661 -21.256 1.00 61.62 192 GLY A CA 1
ATOM 1340 C C . GLY A 1 192 ? 9.364 -13.307 -21.012 1.00 61.62 192 GLY A C 1
ATOM 1341 O O . GLY A 1 192 ? 9.068 -14.378 -21.546 1.00 61.62 192 GLY A O 1
ATOM 1342 N N . GLY A 1 193 ? 8.495 -12.647 -20.240 1.00 69.75 193 GLY A N 1
ATOM 1343 C CA . GLY A 1 193 ? 7.098 -13.075 -20.053 1.00 69.75 193 GLY A CA 1
ATOM 1344 C C . GLY A 1 193 ? 6.201 -12.896 -21.298 1.00 69.75 193 GLY A C 1
ATOM 1345 O O . GLY A 1 193 ? 6.641 -12.296 -22.285 1.00 69.75 193 GLY A O 1
ATOM 1346 N N . PRO A 1 194 ? 4.939 -13.374 -21.265 1.00 78.06 194 PRO A N 1
ATOM 1347 C CA . PRO A 1 194 ? 4.001 -13.255 -22.382 1.00 78.06 194 PRO A CA 1
ATOM 1348 C C . PRO A 1 194 ? 3.688 -11.792 -22.731 1.00 78.06 194 PRO A C 1
ATOM 1350 O O . PRO A 1 194 ? 3.550 -10.939 -21.853 1.00 78.06 194 PRO A O 1
ATOM 1353 N N . SER A 1 195 ? 3.577 -11.488 -24.020 1.00 83.69 195 SER A N 1
ATOM 1354 C CA . SER A 1 195 ? 3.284 -10.147 -24.519 1.00 83.69 195 SER A CA 1
ATOM 1355 C C . SER A 1 195 ? 1.837 -9.731 -24.245 1.00 83.69 195 SER A C 1
ATOM 1357 O O . SER A 1 195 ? 0.899 -10.464 -24.550 1.00 83.69 195 SER A O 1
ATOM 1359 N N . ILE A 1 196 ? 1.657 -8.509 -23.739 1.00 80.81 196 ILE A N 1
ATOM 1360 C CA . ILE A 1 196 ? 0.343 -7.865 -23.551 1.00 80.81 196 ILE A CA 1
ATOM 1361 C C . ILE A 1 196 ? 0.039 -6.791 -24.610 1.00 80.81 196 ILE A C 1
ATOM 1363 O O . ILE A 1 196 ? -1.067 -6.265 -24.657 1.00 80.81 196 ILE A O 1
ATOM 1367 N N . THR A 1 197 ? 1.016 -6.452 -25.455 1.00 82.38 197 THR A N 1
ATOM 1368 C CA . THR A 1 197 ? 0.899 -5.411 -26.495 1.00 82.38 197 THR A CA 1
ATOM 1369 C C . THR A 1 197 ? 1.092 -5.951 -27.910 1.00 82.38 197 THR A C 1
ATOM 1371 O O . THR A 1 197 ? 1.065 -5.182 -28.867 1.00 82.38 197 THR A O 1
ATOM 1374 N N . GLY A 1 198 ? 1.359 -7.250 -28.052 1.00 88.56 198 GLY A N 1
ATOM 1375 C CA . GLY A 1 198 ? 1.765 -7.863 -29.314 1.00 88.56 198 GLY A CA 1
ATOM 1376 C C . GLY A 1 198 ? 3.218 -7.582 -29.709 1.00 88.56 198 GLY A C 1
ATOM 1377 O O . GLY A 1 198 ? 3.644 -8.046 -30.758 1.00 88.56 198 GLY A O 1
ATOM 1378 N N . LYS A 1 199 ? 4.000 -6.861 -28.893 1.00 92.38 199 LYS A N 1
ATOM 1379 C CA . LYS A 1 199 ? 5.450 -6.680 -29.089 1.00 92.38 199 LYS A CA 1
ATOM 1380 C C . LYS A 1 199 ? 6.237 -7.771 -28.372 1.00 92.38 199 LYS A C 1
ATOM 1382 O O . LYS A 1 199 ? 5.891 -8.132 -27.247 1.00 92.38 199 LYS A O 1
ATOM 1387 N N . CYS A 1 200 ? 7.286 -8.283 -28.996 1.00 90.12 200 CYS A N 1
ATOM 1388 C CA . CYS A 1 200 ? 8.053 -9.435 -28.537 1.00 90.12 200 CYS A CA 1
ATOM 1389 C C . CYS A 1 200 ? 9.525 -9.344 -28.938 1.00 90.12 200 CYS A C 1
ATOM 1391 O O . CYS A 1 200 ? 9.913 -8.509 -29.753 1.00 90.12 200 CYS A O 1
ATOM 1393 N N . GLY A 1 201 ? 10.349 -10.225 -28.377 1.00 84.94 201 GLY A N 1
ATOM 1394 C CA . GLY A 1 201 ? 11.749 -10.313 -28.763 1.00 84.94 201 GLY A CA 1
ATOM 1395 C C . GLY A 1 201 ? 12.603 -9.122 -28.296 1.00 84.94 201 GLY A C 1
ATOM 1396 O O . GLY A 1 201 ? 12.127 -8.222 -27.600 1.00 84.94 201 GLY A O 1
ATOM 1397 N N . PRO A 1 202 ? 13.890 -9.103 -28.670 1.00 79.81 202 PRO A N 1
ATOM 1398 C CA . PRO A 1 202 ? 14.909 -8.247 -28.068 1.00 79.81 202 PRO A CA 1
ATOM 1399 C C . PRO A 1 202 ? 14.823 -6.796 -28.544 1.00 79.81 202 PRO A C 1
ATOM 1401 O O . PRO A 1 202 ? 15.462 -5.924 -27.964 1.00 79.81 202 PRO A O 1
ATOM 1404 N N . LEU A 1 203 ? 14.032 -6.527 -29.588 1.00 78.12 203 LEU A N 1
ATOM 1405 C CA . LEU A 1 203 ? 13.817 -5.186 -30.133 1.00 78.12 203 LEU A CA 1
ATOM 1406 C C . LEU A 1 203 ? 12.940 -4.310 -29.226 1.00 78.12 203 LEU A C 1
ATOM 1408 O O . LEU A 1 203 ? 12.874 -3.097 -29.417 1.00 78.12 203 LEU A O 1
ATOM 1412 N N . PHE A 1 204 ? 12.278 -4.909 -28.233 1.00 79.25 204 PHE A N 1
ATOM 1413 C CA . PHE A 1 204 ? 11.413 -4.216 -27.289 1.00 79.25 204 PHE A CA 1
ATOM 1414 C C . PHE A 1 204 ? 11.759 -4.577 -25.842 1.00 79.25 204 PHE A C 1
ATOM 1416 O O . PHE A 1 204 ? 12.344 -5.621 -25.546 1.00 79.25 204 PHE A O 1
ATOM 1423 N N . GLN A 1 205 ? 11.390 -3.685 -24.920 1.00 65.69 205 GLN A N 1
ATOM 1424 C CA . GLN A 1 205 ? 11.707 -3.834 -23.504 1.00 65.69 205 GLN A CA 1
ATOM 1425 C C . GLN A 1 205 ? 11.169 -5.162 -22.947 1.00 65.69 205 GLN A C 1
ATOM 1427 O O . GLN A 1 205 ? 9.986 -5.482 -23.077 1.00 65.69 205 GLN A O 1
ATOM 1432 N N . GLY A 1 206 ? 12.061 -5.920 -22.310 1.00 70.06 206 GLY A N 1
ATOM 1433 C CA . GLY A 1 206 ? 11.728 -7.147 -21.593 1.00 70.06 206 GLY A CA 1
ATOM 1434 C C . GLY A 1 206 ? 11.625 -8.420 -22.427 1.00 70.06 206 GLY A C 1
ATOM 1435 O O . GLY A 1 206 ? 11.173 -9.428 -21.897 1.00 70.06 206 GLY A O 1
ATOM 1436 N N . ASN A 1 207 ? 12.049 -8.396 -23.699 1.00 76.50 207 ASN A N 1
ATOM 1437 C CA . ASN A 1 207 ? 12.218 -9.591 -24.539 1.00 76.50 207 ASN A CA 1
ATOM 1438 C C . ASN A 1 207 ? 11.012 -10.550 -24.506 1.00 76.50 207 ASN A C 1
ATOM 1440 O O . ASN A 1 207 ? 11.152 -11.752 -24.282 1.00 76.50 207 ASN A O 1
ATOM 1444 N N . LYS A 1 208 ? 9.805 -9.988 -24.648 1.00 82.88 208 LYS A N 1
ATOM 1445 C CA . LYS A 1 208 ? 8.542 -10.703 -24.413 1.00 82.88 208 LYS A CA 1
ATOM 1446 C C . LYS A 1 208 ? 8.352 -11.882 -25.368 1.00 82.88 208 LYS A C 1
ATOM 1448 O O . LYS A 1 208 ? 8.840 -11.859 -26.497 1.00 82.88 208 LYS A O 1
ATOM 1453 N N . THR A 1 209 ? 7.580 -12.874 -24.937 1.00 86.00 209 THR A N 1
ATOM 1454 C CA . THR A 1 209 ? 7.204 -14.062 -25.720 1.00 86.00 209 THR A CA 1
ATOM 1455 C C . THR A 1 209 ? 5.741 -14.008 -26.163 1.00 86.00 209 THR A C 1
ATOM 1457 O O . THR A 1 209 ? 4.929 -13.296 -25.582 1.00 86.00 209 THR A O 1
ATOM 1460 N N . CYS A 1 210 ? 5.387 -14.737 -27.222 1.00 90.00 210 CYS A N 1
ATOM 1461 C CA . CYS A 1 210 ? 4.036 -14.699 -27.802 1.00 90.00 210 CYS A CA 1
ATOM 1462 C C . CYS A 1 210 ? 3.182 -15.927 -27.446 1.00 90.00 210 CYS A C 1
ATOM 1464 O O . CYS A 1 210 ? 1.953 -15.870 -27.494 1.00 90.00 210 CYS A O 1
ATOM 1466 N N . ALA A 1 211 ? 3.818 -17.028 -27.037 1.00 82.56 211 ALA A N 1
ATOM 1467 C CA . ALA A 1 211 ? 3.142 -18.280 -26.714 1.00 82.56 211 ALA A CA 1
ATOM 1468 C C . ALA A 1 211 ? 2.063 -18.087 -25.631 1.00 82.56 211 ALA A C 1
ATOM 1470 O O . ALA A 1 211 ? 2.330 -17.538 -24.564 1.00 82.56 211 ALA A O 1
ATOM 1471 N N . GLY A 1 212 ? 0.841 -18.549 -25.917 1.00 75.56 212 GLY A N 1
ATOM 1472 C CA . GLY A 1 212 ? -0.299 -18.445 -24.999 1.00 75.56 212 GLY A CA 1
ATOM 1473 C C . GLY A 1 212 ? -0.973 -17.068 -24.951 1.00 75.56 212 GLY A C 1
ATOM 1474 O O . GLY A 1 212 ? -1.869 -16.872 -24.135 1.00 75.56 212 GLY A O 1
ATOM 1475 N N . THR A 1 213 ? -0.574 -16.124 -25.810 1.00 83.31 213 THR A N 1
ATOM 1476 C CA . THR A 1 213 ? -1.213 -14.804 -25.917 1.00 83.31 213 THR A CA 1
ATOM 1477 C C . THR A 1 213 ? -2.232 -14.759 -27.055 1.00 83.31 213 THR A C 1
ATOM 1479 O O . THR A 1 213 ? -2.152 -15.520 -28.020 1.00 83.31 213 THR A O 1
ATOM 1482 N N . GLN A 1 214 ? -3.162 -13.804 -26.991 1.00 85.00 214 GLN A N 1
ATOM 1483 C CA . GLN A 1 214 ? -4.111 -13.539 -28.081 1.00 85.00 214 GLN A CA 1
ATOM 1484 C C . GLN A 1 214 ? -3.465 -12.963 -29.354 1.00 85.00 214 GLN A C 1
ATOM 1486 O O . GLN A 1 214 ? -4.126 -12.865 -30.383 1.00 85.00 214 GLN A O 1
ATOM 1491 N N . PHE A 1 215 ? -2.192 -12.560 -29.295 1.00 91.00 215 PHE A N 1
ATOM 1492 C CA . PHE A 1 215 ? -1.500 -11.894 -30.400 1.00 91.00 215 PHE A CA 1
ATOM 1493 C C . PHE A 1 215 ? -0.834 -12.876 -31.368 1.00 91.00 215 PHE A C 1
ATOM 1495 O O . PHE A 1 215 ? -0.264 -12.449 -32.362 1.00 91.00 215 PHE A O 1
ATOM 1502 N N . GLY A 1 216 ? -0.912 -14.179 -31.097 1.00 92.94 216 GLY A N 1
ATOM 1503 C CA . GLY A 1 216 ? -0.348 -15.233 -31.935 1.00 92.94 216 GLY A CA 1
ATOM 1504 C C . GLY A 1 216 ? 0.798 -15.980 -31.268 1.00 92.94 216 GLY A C 1
ATOM 1505 O O . GLY A 1 216 ? 1.292 -15.582 -30.220 1.00 92.94 216 GLY A O 1
ATOM 1506 N N . ALA A 1 217 ? 1.182 -17.110 -31.850 1.00 94.31 217 ALA A N 1
ATOM 1507 C CA . ALA A 1 217 ? 2.083 -18.074 -31.223 1.00 94.31 217 ALA A CA 1
ATOM 1508 C C . ALA A 1 217 ? 3.576 -17.799 -31.489 1.00 94.31 217 ALA A C 1
ATOM 1510 O O . ALA A 1 217 ? 4.439 -18.301 -30.763 1.00 94.31 217 ALA A O 1
ATOM 1511 N N . CYS A 1 218 ? 3.891 -17.005 -32.512 1.00 96.25 218 CYS A N 1
ATOM 1512 C CA . CYS A 1 218 ? 5.254 -16.760 -32.975 1.00 96.25 218 CYS A CA 1
ATOM 1513 C C . CYS A 1 218 ? 5.641 -15.303 -32.774 1.00 96.25 218 CYS A C 1
ATOM 1515 O O . CYS A 1 218 ? 4.836 -14.406 -33.007 1.00 96.25 218 CYS A O 1
ATOM 1517 N N . CYS A 1 219 ? 6.886 -15.077 -32.376 1.00 95.31 219 CYS A N 1
ATOM 1518 C CA . CYS A 1 219 ? 7.513 -13.773 -32.401 1.00 95.31 219 CYS A CA 1
ATOM 1519 C C . CYS A 1 219 ? 8.276 -13.614 -33.711 1.00 95.31 219 CYS A C 1
ATOM 1521 O O . CYS A 1 219 ? 9.213 -14.370 -33.966 1.00 95.31 219 CYS A O 1
ATOM 1523 N N . SER A 1 220 ? 7.899 -12.629 -34.522 1.00 96.31 220 SER A N 1
ATOM 1524 C CA . SER A 1 220 ? 8.632 -12.314 -35.748 1.00 96.31 220 SER A CA 1
ATOM 1525 C C . SER A 1 220 ? 10.007 -11.710 -35.449 1.00 96.31 220 SER A C 1
ATOM 1527 O O . SER A 1 220 ? 10.231 -11.119 -34.391 1.00 96.31 220 SER A O 1
ATOM 1529 N N . GLN A 1 221 ? 10.918 -11.770 -36.419 1.00 94.06 221 GLN A N 1
ATOM 1530 C CA . GLN A 1 221 ? 12.210 -11.070 -36.378 1.00 94.06 221 GLN A CA 1
ATOM 1531 C C . GLN A 1 221 ? 12.083 -9.546 -36.220 1.00 94.06 221 GLN A C 1
ATOM 1533 O O . GLN A 1 221 ? 13.010 -8.893 -35.750 1.00 94.06 221 GLN A O 1
ATOM 1538 N N . TYR A 1 222 ? 10.918 -8.982 -36.554 1.00 94.56 222 TYR A N 1
ATOM 1539 C CA . TYR A 1 222 ? 10.598 -7.565 -36.372 1.00 94.56 222 TYR A CA 1
ATOM 1540 C C . TYR A 1 222 ? 10.028 -7.245 -34.983 1.00 94.56 222 TYR A C 1
ATOM 1542 O O . TYR A 1 222 ? 9.696 -6.096 -34.699 1.00 94.56 222 TYR A O 1
ATOM 1550 N N . GLY A 1 223 ? 9.927 -8.249 -34.108 1.00 94.00 223 GLY A N 1
ATOM 1551 C CA . GLY A 1 223 ? 9.507 -8.095 -32.723 1.00 94.00 223 GLY A CA 1
ATOM 1552 C C . GLY A 1 223 ? 7.996 -7.964 -32.539 1.00 94.00 223 GLY A C 1
ATOM 1553 O O . GLY A 1 223 ? 7.544 -7.318 -31.596 1.00 94.00 223 GLY A O 1
ATOM 1554 N N . TYR A 1 224 ? 7.203 -8.579 -33.417 1.00 96.38 224 TYR A N 1
ATOM 1555 C CA . TYR A 1 224 ? 5.744 -8.624 -33.289 1.00 96.38 224 TYR A CA 1
ATOM 1556 C C . TYR A 1 224 ? 5.217 -10.052 -33.221 1.00 96.38 224 TYR A C 1
ATOM 1558 O O . TYR A 1 224 ? 5.669 -10.915 -33.977 1.00 96.38 224 TYR A O 1
ATOM 1566 N N . CYS A 1 225 ? 4.253 -10.273 -32.333 1.00 96.25 225 CYS A N 1
ATOM 1567 C CA . CYS A 1 225 ? 3.520 -11.520 -32.213 1.00 96.25 225 CYS A CA 1
ATOM 1568 C C . CYS A 1 225 ? 2.556 -11.702 -33.386 1.00 96.25 225 CYS A C 1
ATOM 1570 O O . CYS A 1 225 ? 1.901 -10.746 -33.804 1.00 96.25 225 CYS A O 1
ATOM 1572 N N . GLY A 1 226 ? 2.463 -12.930 -33.887 1.00 96.44 226 GLY A N 1
ATOM 1573 C CA . GLY A 1 226 ? 1.511 -13.293 -34.927 1.00 96.44 226 GLY A CA 1
ATOM 1574 C C . GLY A 1 226 ? 1.464 -14.790 -35.199 1.00 96.44 226 GLY A C 1
ATOM 1575 O O . GLY A 1 226 ? 2.094 -15.599 -34.513 1.00 96.44 226 GLY A O 1
ATOM 1576 N N . ASN A 1 227 ? 0.668 -15.145 -36.204 1.00 95.12 227 ASN A N 1
ATOM 1577 C CA . ASN A 1 227 ? 0.500 -16.502 -36.715 1.00 95.12 227 ASN A CA 1
ATOM 1578 C C . ASN A 1 227 ? 0.741 -16.503 -38.231 1.00 95.12 227 ASN A C 1
ATOM 1580 O O . ASN A 1 227 ? 0.615 -15.465 -38.876 1.00 95.12 227 ASN A O 1
ATOM 1584 N N . GLY A 1 228 ? 1.004 -17.677 -38.806 1.00 94.19 228 GLY A N 1
ATOM 1585 C CA . GLY A 1 228 ? 1.223 -17.829 -40.247 1.00 94.19 228 GLY A CA 1
ATOM 1586 C C . GLY A 1 228 ? 2.657 -17.520 -40.680 1.00 94.19 228 GLY A C 1
ATOM 1587 O O . GLY A 1 228 ? 3.513 -17.174 -39.864 1.00 94.19 228 GLY A O 1
ATOM 1588 N N . ASP A 1 229 ? 2.924 -17.687 -41.973 1.00 95.00 229 ASP A N 1
ATOM 1589 C CA . ASP A 1 229 ? 4.283 -17.725 -42.528 1.00 95.00 229 ASP A CA 1
ATOM 1590 C C . ASP A 1 229 ? 5.085 -16.433 -42.282 1.00 95.00 229 ASP A C 1
ATOM 1592 O O . ASP A 1 229 ? 6.283 -16.498 -41.999 1.00 95.00 229 ASP A O 1
ATOM 1596 N N . ASP A 1 230 ? 4.422 -15.274 -42.284 1.00 94.12 230 ASP A N 1
ATOM 1597 C CA . ASP A 1 230 ? 5.054 -13.961 -42.069 1.00 94.12 230 ASP A CA 1
ATOM 1598 C C . ASP A 1 230 ? 5.644 -13.783 -40.659 1.00 94.12 230 ASP A C 1
ATOM 1600 O O . ASP A 1 230 ? 6.487 -12.916 -40.435 1.00 94.12 230 ASP A O 1
ATOM 1604 N N . TYR A 1 231 ? 5.227 -14.619 -39.705 1.00 96.12 231 TYR A N 1
ATOM 1605 C CA . TYR A 1 231 ? 5.686 -14.585 -38.315 1.00 96.12 231 TYR A CA 1
ATOM 1606 C C . TYR A 1 231 ? 6.413 -15.863 -37.913 1.00 96.12 231 TYR A C 1
ATOM 1608 O O . TYR A 1 231 ? 7.331 -15.819 -37.100 1.00 96.12 231 TYR A O 1
ATOM 1616 N N . CYS A 1 232 ? 5.972 -17.005 -38.441 1.00 96.25 232 CYS A N 1
ATOM 1617 C CA . CYS A 1 232 ? 6.354 -18.321 -37.953 1.00 96.25 232 CYS A CA 1
ATOM 1618 C C . CYS A 1 232 ? 7.341 -19.057 -38.859 1.00 96.25 232 CYS A C 1
ATOM 1620 O O . CYS A 1 232 ? 7.844 -20.086 -38.422 1.00 96.25 232 CYS A O 1
ATOM 1622 N N . LYS A 1 233 ? 7.620 -18.616 -40.093 1.00 96.50 233 LYS A N 1
ATOM 1623 C CA . LYS A 1 233 ? 8.367 -19.440 -41.059 1.00 96.50 233 LYS A CA 1
ATOM 1624 C C . LYS A 1 233 ? 9.777 -18.942 -41.338 1.00 96.50 233 LYS A C 1
ATOM 1626 O O . LYS A 1 233 ? 9.990 -17.774 -41.665 1.00 96.50 233 LYS A O 1
ATOM 1631 N N . GLY A 1 234 ? 10.736 -19.863 -41.276 1.00 92.38 234 GLY A N 1
ATOM 1632 C CA . GLY A 1 234 ? 12.127 -19.616 -41.636 1.00 92.38 234 GLY A CA 1
ATOM 1633 C C . GLY A 1 234 ? 12.714 -18.408 -40.904 1.00 92.38 234 GLY A C 1
ATOM 1634 O O . GLY A 1 234 ? 12.524 -18.239 -39.700 1.00 92.38 234 GLY A O 1
ATOM 1635 N N . ALA A 1 235 ? 13.403 -17.539 -41.648 1.00 92.75 235 ALA A N 1
ATOM 1636 C CA . ALA A 1 235 ? 14.054 -16.347 -41.101 1.00 92.75 235 ALA A CA 1
ATOM 1637 C C . ALA A 1 235 ? 13.078 -15.310 -40.517 1.00 92.75 235 ALA A C 1
ATOM 1639 O O . ALA A 1 235 ? 13.496 -14.440 -39.760 1.00 92.75 235 ALA A O 1
ATOM 1640 N N . ASN A 1 236 ? 11.782 -15.402 -40.831 1.00 91.44 236 ASN A N 1
ATOM 1641 C CA . ASN A 1 236 ? 10.799 -14.467 -40.296 1.00 91.44 236 ASN A CA 1
ATOM 1642 C C . ASN A 1 236 ? 10.499 -14.707 -38.815 1.00 91.44 236 ASN A C 1
ATOM 1644 O O . ASN A 1 236 ? 9.999 -13.791 -38.167 1.00 91.44 236 ASN A O 1
ATOM 1648 N N . CYS A 1 237 ? 10.823 -15.883 -38.267 1.00 94.88 237 CYS A N 1
ATOM 1649 C CA . CYS A 1 237 ? 10.546 -16.228 -36.877 1.00 94.88 237 CYS A CA 1
ATOM 1650 C C . CYS A 1 237 ? 11.781 -16.070 -35.986 1.00 94.88 237 CYS A C 1
ATOM 1652 O O . CYS A 1 237 ? 12.806 -16.712 -36.199 1.00 94.88 237 CYS A O 1
ATOM 1654 N N . TYR A 1 238 ? 11.660 -15.241 -34.951 1.00 91.88 238 TYR A N 1
ATOM 1655 C CA . TYR A 1 238 ? 12.672 -15.072 -33.912 1.00 91.88 238 TYR A CA 1
ATOM 1656 C C . TYR A 1 238 ? 12.523 -16.104 -32.785 1.00 91.88 238 TYR A C 1
ATOM 1658 O O . TYR A 1 238 ? 13.506 -16.707 -32.360 1.00 91.88 238 TYR A O 1
ATOM 1666 N N . SER A 1 239 ? 11.305 -16.300 -32.268 1.00 89.69 239 SER A N 1
ATOM 1667 C CA . SER A 1 239 ? 11.035 -17.227 -31.158 1.00 89.69 239 SER A CA 1
ATOM 1668 C C . SER A 1 239 ? 9.565 -17.664 -31.104 1.00 89.69 239 SER A C 1
ATOM 1670 O O . SER A 1 239 ? 8.710 -17.093 -31.777 1.00 89.69 239 SER A O 1
ATOM 1672 N N . GLY A 1 240 ? 9.241 -18.676 -30.294 1.00 87.81 240 GLY A N 1
ATOM 1673 C CA . GLY A 1 240 ? 7.891 -19.249 -30.210 1.00 87.81 240 GLY A CA 1
ATOM 1674 C C . GLY A 1 240 ? 7.721 -20.468 -31.119 1.00 87.81 240 GLY A C 1
ATOM 1675 O O . GLY A 1 240 ? 8.646 -21.267 -31.255 1.00 87.81 240 GLY A O 1
ATOM 1676 N N . PHE A 1 241 ? 6.542 -20.636 -31.722 1.00 93.00 241 PHE A N 1
ATOM 1677 C CA . PHE A 1 241 ? 6.203 -21.806 -32.550 1.00 93.00 241 PHE A CA 1
ATOM 1678 C C . PHE A 1 241 ? 6.756 -21.700 -33.985 1.00 93.00 241 PHE A C 1
ATOM 1680 O O . PHE A 1 241 ? 6.014 -21.773 -34.964 1.00 93.00 241 PHE A O 1
ATOM 1687 N N . CYS A 1 242 ? 8.071 -21.509 -34.108 1.00 93.00 242 CYS A N 1
ATOM 1688 C CA . CYS A 1 242 ? 8.736 -21.383 -35.400 1.00 93.00 242 CYS A CA 1
ATOM 1689 C C . CYS A 1 242 ? 8.690 -22.692 -36.204 1.00 93.00 242 CYS A C 1
ATOM 1691 O O . CYS A 1 242 ? 8.854 -23.794 -35.678 1.00 93.00 242 CYS A O 1
ATOM 1693 N N . THR A 1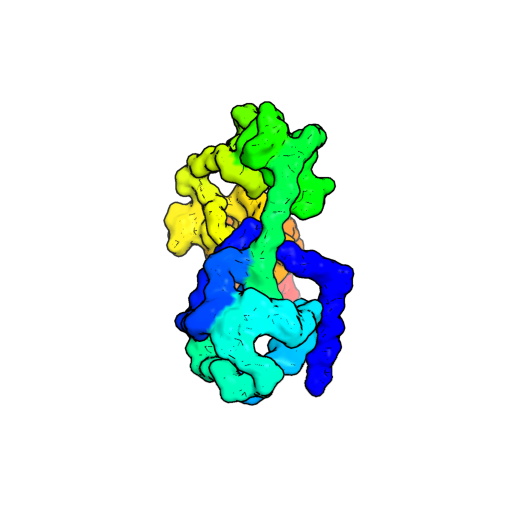 243 ? 8.526 -22.543 -37.509 1.00 91.88 243 THR A N 1
ATOM 1694 C CA . THR A 1 243 ? 8.483 -23.593 -38.523 1.00 91.88 243 THR A CA 1
ATOM 1695 C C . THR A 1 243 ? 9.624 -23.380 -39.510 1.00 91.88 243 THR A C 1
ATOM 1697 O O . THR A 1 243 ? 10.061 -22.247 -39.729 1.00 91.88 243 THR A O 1
ATOM 1700 N N . LYS A 1 244 ? 10.150 -24.483 -40.050 1.00 83.06 244 LYS A N 1
ATOM 1701 C CA . LYS A 1 244 ? 11.256 -24.445 -41.012 1.00 83.06 244 LYS A CA 1
ATOM 1702 C C . LYS A 1 244 ? 10.834 -23.822 -42.337 1.00 83.06 244 LYS A C 1
ATOM 1704 O O . LYS A 1 244 ? 9.710 -24.122 -42.796 1.00 83.06 244 LYS A O 1
#

pLDDT: mean 83.08, std 13.22, range [27.28, 96.5]

Organism: NCBI:txid1469910

Foldseek 3Di:
DDDDDDPPDDDAQAAADDWPAAADPQADPQQSDKDQAAPPDFLVNLCRVLVHDSVVQCNRRVVQDPVSPDDDHRHIGRSGGHDDAAADQPQFADPRRVHHAPVPNVAAFFQFPVRGHHDDCQGQEQLGTQDGNHDDDPQADDPFFADVVVVHHAQSHPNQAFFQFPVRGHDPDCVRQEAPGGDDGDGPQQCAEADPPQFAADVDGRRHAPCPHPQAFFQFPVRGHHDDCCGAEDNRTDDGNHDD

Radius of gyration: 24.6 Å; chains: 1; bounding box: 46×42×67 Å

InterPro domains:
  IPR001002 Chitin-binding, type 1 [PS50941] (143-189)
  IPR001002 Chitin-binding, type 1 [PS50941] (197-244)
  IPR001002 Chitin-binding, type 1 [SM00270] (92-134)
  IPR001002 Chitin-binding, type 1 [SM00270] (145-187)
  IPR001002 Chitin-binding, type 1 [SM00270] (199-242)
  IPR018392 LysM domain [PS51782] (33-79)
  IPR036779 LysM domain superfamily [G3DSA:3.10.350.10] (31-79)
  IPR036861 Endochitinase-like superfamily [G3DSA:3.30.60.10] (90-142)
  IPR036861 Endochitinase-like superfamily [G3DSA:3.30.60.10] (143-192)
  IPR036861 Endochitinase-like superfamily [G3DSA:3.30.60.10] (197-244)
  IPR036861 Endochitinase-like superfamily [SSF57016] (143-183)
  IPR036861 Endochitinase-like superfamily [SSF57016] (205-241)

Secondary structure (DSSP, 8-state):
----PPPSS-----SPPPPSSPBPTTB-TTEEEEEE--TT--HHHHHHHHT--HHHHHHHBTTS-TT---PPTT-EEEEEEPP-PPBPSSSB-BGGGTTBB-TTSSS-SEEETTSBEE-SHHHHSTTTEEEES----TTB-SSSB-BGGGTTBB---TTT-SEEETTSBEE-SHHHHSTTSEEEESPPP---PBPSSSB-STTSTT--B-TTSTT-SEEETTSBEE-SHHHHBGGGEEEES-B-